Protein AF-X1LHN0-F1 (afdb_monomer_lite)

Radius of gyration: 33.74 Å; chains: 1; bounding box: 75×43×92 Å

InterPro domains:
  IPR002205 DNA topoisomerase, type IIA, domain A [PF00521] (2-270)
  IPR002205 DNA topoisomerase, type IIA, domain A [PS52040] (1-271)
  IPR002205 DNA topoisomerase, type IIA, domain A [SM00434] (1-271)
  IPR013757 DNA topoisomerase, type IIA, alpha-helical domain superfamily [G3DSA:1.10.268.10] (184-271)
  IPR013758 DNA topoisomerase, type IIA, domain A, alpha-beta [G3DSA:3.90.199.10] (1-54)
  IPR013760 DNA topoisomerase, type IIA-like domain superfamily [SSF56719] (2-270)
  IPR050220 Type II DNA Topoisomerases [PTHR43493] (2-270)

Secondary structure (DSSP, 8-state):
---HHHHS-EEEEETTEEEEE----HHHHHHHHHHHHH-TT--HHHHTTT--S---TT--EE--HHHHHHHHHHTEEEEEEE--EEEEEETTEEEEEE----TT--HHHHHHHHHHHHHTTSSTTEEEEEE---SS---EEEEE-TTS-HHHHHHHHHHHSTTEEEEEEE-EEEETTTEEEE--HHHHHHHHHHHHHHHHHHHHHHHHHHHHHHHHHHHHHHHHHTTHHHHHHHHHT-SSHHHHHHHHHHHHT--HHHHHHHHT--GGGG-

Foldseek 3Di:
DALVCQQCPDWDDDDVDTAGHAHFDRFLLVVLLVVCVVPVPDALVNSCVSGVDGQHPQDFDWDDSVVRSVCLNQQWDKIKTAFDWDWDDDDLWIKIKTFGADPPDDPVVLLVQVVVCVVVVVQPFFDDWDFPADPVTGIIITIGHNVDDVVVNVVSSCVRGRNMDIRIGHHWDDDVNHDTDRHHSSRSSVSVVVVVVVVVVVVVVVVVVVVVLVVLLVVLVVLCLVVVVVLVVLQVPAPDLVRSLVSSCVPSVHDSSNSVSNVPDDPVVND

pLDDT: mean 90.49, std 5.66, range [53.41, 97.69]

Organism: NCBI:txid412755

Structure (mmCIF, N/CA/C/O backbone):
data_AF-X1LHN0-F1
#
_entry.id   AF-X1LHN0-F1
#
loop_
_atom_site.group_PDB
_atom_site.id
_atom_site.type_symbol
_atom_site.label_atom_id
_atom_site.label_alt_id
_atom_site.label_comp_id
_atom_site.label_asym_id
_atom_site.label_entity_id
_atom_site.label_seq_id
_atom_site.pdbx_PDB_ins_code
_atom_site.Cartn_x
_atom_site.Cartn_y
_atom_site.Cartn_z
_atom_site.occupancy
_atom_site.B_iso_or_equiv
_atom_site.auth_seq_id
_atom_site.auth_comp_id
_atom_site.auth_asym_id
_atom_site.auth_atom_id
_atom_site.pdbx_PDB_model_num
ATOM 1 N N . PRO A 1 1 ? 5.206 -3.914 -11.535 1.00 79.88 1 PRO A N 1
ATOM 2 C CA . PRO A 1 1 ? 5.675 -2.954 -10.508 1.00 79.88 1 PRO A CA 1
ATOM 3 C C . PRO A 1 1 ? 4.469 -2.187 -9.998 1.00 79.88 1 PRO A C 1
ATOM 5 O O . PRO A 1 1 ? 3.671 -1.730 -10.812 1.00 79.88 1 PRO A O 1
ATOM 8 N N . LEU A 1 2 ? 4.331 -2.134 -8.681 1.00 90.88 2 LEU A N 1
ATOM 9 C CA . LEU A 1 2 ? 3.101 -1.773 -7.991 1.00 90.88 2 LEU A CA 1
ATOM 10 C C . LEU A 1 2 ? 3.337 -0.550 -7.085 1.00 90.88 2 LEU A C 1
ATOM 12 O O . LEU A 1 2 ? 4.496 -0.266 -6.761 1.00 90.88 2 LEU A O 1
ATOM 16 N N . PRO A 1 3 ? 2.286 0.197 -6.706 1.00 92.50 3 PRO A N 1
ATOM 17 C CA . PRO A 1 3 ? 2.389 1.385 -5.855 1.00 92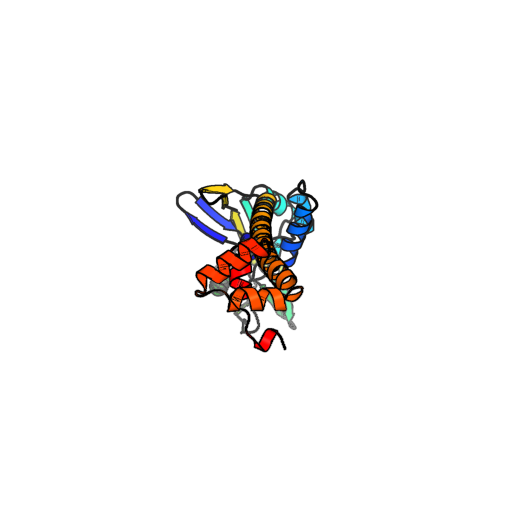.50 3 PRO A CA 1
ATOM 18 C C . PRO A 1 3 ? 2.662 1.018 -4.384 1.00 92.50 3 PRO A C 1
ATOM 20 O O . PRO A 1 3 ? 1.827 1.198 -3.502 1.00 92.50 3 PRO A O 1
ATOM 23 N N . GLN A 1 4 ? 3.875 0.522 -4.119 1.00 93.56 4 GLN A N 1
ATOM 24 C CA . GLN A 1 4 ? 4.273 -0.099 -2.850 1.00 93.56 4 GLN A CA 1
ATOM 25 C C . GLN A 1 4 ? 4.039 0.774 -1.610 1.00 93.56 4 GLN A C 1
ATOM 27 O O . GLN A 1 4 ? 3.721 0.242 -0.550 1.00 93.56 4 GLN A O 1
ATOM 32 N N . LEU A 1 5 ? 4.183 2.098 -1.746 1.00 93.38 5 LEU A N 1
ATOM 33 C CA . LEU A 1 5 ? 4.017 3.053 -0.647 1.00 93.38 5 LEU A CA 1
ATOM 34 C C . LEU A 1 5 ? 2.625 2.967 -0.002 1.00 93.38 5 LEU A C 1
ATOM 36 O O . LEU A 1 5 ? 2.516 3.083 1.213 1.00 93.38 5 LEU A O 1
ATOM 40 N N . LEU A 1 6 ? 1.578 2.766 -0.809 1.00 94.31 6 LEU A N 1
ATOM 41 C CA . LEU A 1 6 ? 0.206 2.628 -0.312 1.00 94.31 6 LEU A CA 1
ATOM 42 C C . LEU A 1 6 ? -0.107 1.188 0.088 1.00 94.31 6 LEU A C 1
ATOM 44 O O . LEU A 1 6 ? -0.788 0.981 1.084 1.00 94.31 6 LEU A O 1
ATOM 48 N N . LEU A 1 7 ? 0.414 0.208 -0.656 1.00 94.06 7 LEU A N 1
ATOM 49 C CA . LEU A 1 7 ? 0.136 -1.210 -0.414 1.00 94.06 7 LEU A CA 1
ATOM 50 C C . LEU A 1 7 ? 0.639 -1.672 0.952 1.00 94.06 7 LEU A C 1
ATOM 52 O O . LEU A 1 7 ? -0.116 -2.240 1.730 1.00 94.06 7 LEU A O 1
ATOM 56 N N . ASN A 1 8 ? 1.901 -1.384 1.264 1.00 93.06 8 ASN A N 1
ATOM 57 C CA . ASN A 1 8 ? 2.489 -1.794 2.538 1.00 93.06 8 ASN A CA 1
ATOM 58 C C . ASN A 1 8 ? 2.302 -0.753 3.643 1.00 93.06 8 ASN A C 1
ATOM 60 O O . ASN A 1 8 ? 2.505 -1.064 4.816 1.00 93.06 8 ASN A O 1
ATOM 64 N N . GLY A 1 9 ? 1.975 0.484 3.273 1.00 92.19 9 GLY A N 1
ATOM 65 C CA . GLY A 1 9 ? 2.088 1.614 4.176 1.00 92.19 9 GLY A CA 1
ATOM 66 C C . GLY A 1 9 ? 3.543 1.959 4.512 1.00 92.19 9 GLY A C 1
ATOM 67 O O . GLY A 1 9 ? 4.505 1.415 3.960 1.00 92.19 9 GLY A O 1
ATOM 68 N N . CYS A 1 10 ? 3.707 2.913 5.421 1.00 92.69 10 CYS A N 1
ATOM 69 C CA . CYS A 1 10 ? 5.002 3.375 5.901 1.00 92.69 10 CYS A CA 1
ATOM 70 C C . CYS A 1 10 ? 4.838 3.996 7.286 1.00 92.69 10 CYS A C 1
ATOM 72 O O . CYS A 1 10 ? 3.938 4.803 7.499 1.00 92.69 10 CYS A O 1
ATOM 74 N N . LEU A 1 11 ? 5.728 3.649 8.209 1.00 91.94 11 LEU A N 1
ATOM 75 C CA . LEU A 1 11 ? 5.839 4.287 9.513 1.00 91.94 11 LEU A CA 1
ATOM 76 C C . LEU A 1 11 ? 7.266 4.808 9.654 1.00 91.94 11 LEU A C 1
ATOM 78 O O . LEU A 1 11 ? 8.218 4.056 9.449 1.00 91.94 11 LEU A O 1
ATOM 82 N N . GLY A 1 12 ? 7.423 6.079 10.010 1.00 89.44 12 GLY A N 1
ATOM 83 C CA . GLY A 1 12 ? 8.743 6.668 10.187 1.00 89.44 12 GLY A CA 1
ATOM 84 C C . GLY A 1 12 ? 8.708 7.949 11.003 1.00 89.44 12 GLY A C 1
ATOM 85 O O . GLY A 1 12 ? 7.779 8.746 10.896 1.00 89.44 12 GLY A O 1
ATOM 86 N N . ILE A 1 13 ? 9.747 8.148 11.808 1.00 88.50 13 ILE A N 1
ATOM 87 C CA . ILE A 1 13 ? 9.968 9.361 12.594 1.00 88.50 13 ILE A CA 1
ATOM 88 C C . ILE A 1 13 ? 11.295 9.959 12.127 1.00 88.50 13 ILE A C 1
ATOM 90 O O . ILE A 1 13 ? 12.310 9.268 12.076 1.00 88.50 13 ILE A O 1
ATOM 94 N N . ALA A 1 14 ? 11.266 11.232 11.758 1.00 86.69 14 ALA A N 1
ATOM 95 C CA . ALA A 1 14 ? 12.406 12.029 11.327 1.00 86.69 14 ALA A CA 1
ATOM 96 C C . ALA A 1 14 ? 12.510 13.300 12.188 1.00 86.69 14 ALA A C 1
ATOM 98 O O . ALA A 1 14 ? 11.667 13.571 13.046 1.00 86.69 14 ALA A O 1
ATOM 99 N N . VAL A 1 15 ? 13.553 14.104 11.971 1.00 84.00 15 VAL A N 1
ATOM 100 C CA . VAL A 1 15 ? 13.744 15.358 12.713 1.00 84.00 15 VAL A CA 1
ATOM 101 C C . VAL A 1 15 ? 12.654 16.357 12.315 1.00 84.00 15 VAL A C 1
ATOM 103 O O . VAL A 1 15 ? 12.615 16.832 11.182 1.00 84.00 15 VAL A O 1
ATOM 106 N N . GLY A 1 16 ? 11.743 16.645 13.247 1.00 83.06 16 GLY A N 1
ATOM 107 C CA . GLY A 1 16 ? 10.628 17.578 13.048 1.00 83.06 16 GLY A CA 1
ATOM 108 C C . GLY A 1 16 ? 9.485 17.052 12.172 1.00 83.06 16 GLY A C 1
ATOM 109 O O . GLY A 1 16 ? 8.585 17.819 11.838 1.00 83.06 16 GLY A O 1
ATOM 110 N N . MET A 1 17 ? 9.500 15.772 11.779 1.00 89.81 17 MET A N 1
ATOM 111 C CA . MET A 1 17 ? 8.496 15.185 10.883 1.00 89.81 17 MET A CA 1
ATOM 112 C C . MET A 1 17 ? 8.205 13.732 11.252 1.00 89.81 17 MET A C 1
ATOM 114 O O . MET A 1 17 ? 9.075 13.005 11.718 1.00 89.81 17 MET A O 1
ATOM 118 N N . ALA A 1 18 ? 6.987 13.281 10.979 1.00 91.88 18 ALA A N 1
ATOM 119 C CA . ALA A 1 18 ? 6.618 11.875 11.066 1.00 91.88 18 ALA A CA 1
ATOM 120 C C . ALA A 1 18 ? 5.822 11.485 9.823 1.00 91.88 18 ALA A C 1
ATOM 122 O O . ALA A 1 18 ? 5.140 12.322 9.235 1.00 91.88 18 ALA A O 1
ATOM 123 N N . THR A 1 19 ? 5.898 10.221 9.432 1.00 94.44 19 THR A N 1
ATOM 124 C CA . THR A 1 19 ? 5.055 9.628 8.399 1.00 94.44 19 THR A CA 1
ATOM 125 C C . THR A 1 19 ? 4.354 8.412 8.978 1.00 94.44 19 THR A C 1
ATOM 127 O O . THR A 1 19 ? 4.955 7.618 9.705 1.00 94.44 19 THR A O 1
ATOM 130 N N . ASN A 1 20 ? 3.061 8.308 8.705 1.00 94.88 20 ASN A N 1
ATOM 131 C CA . ASN A 1 20 ? 2.227 7.202 9.131 1.00 94.88 20 ASN A CA 1
ATOM 132 C C . ASN A 1 20 ? 1.159 6.956 8.063 1.00 94.88 20 ASN A C 1
ATOM 134 O O . ASN A 1 20 ? 0.127 7.628 8.007 1.00 94.88 20 ASN A O 1
ATOM 138 N N . ILE A 1 21 ? 1.459 6.024 7.169 1.00 95.19 21 ILE A N 1
ATOM 139 C CA . ILE A 1 21 ? 0.649 5.646 6.015 1.00 95.19 21 ILE A CA 1
ATOM 140 C C . ILE A 1 21 ? 0.160 4.220 6.263 1.00 95.19 21 ILE A C 1
ATOM 142 O O . ILE A 1 21 ? 1.000 3.341 6.473 1.00 95.19 21 ILE A O 1
ATOM 146 N N . PRO A 1 22 ? -1.157 3.966 6.256 1.00 94.25 22 PRO A N 1
ATOM 147 C CA . PRO A 1 22 ? -1.679 2.634 6.475 1.00 94.25 22 PRO A CA 1
ATOM 148 C C . PRO A 1 22 ? -1.571 1.794 5.189 1.00 94.25 22 PRO A C 1
ATOM 150 O O . PRO A 1 22 ? -1.478 2.359 4.092 1.00 94.25 22 PRO A O 1
ATOM 153 N N . PRO A 1 23 ? -1.574 0.459 5.309 1.00 94.75 23 PRO A N 1
ATOM 154 C CA . PRO A 1 23 ? -1.654 -0.448 4.168 1.00 94.75 23 PRO A CA 1
ATOM 155 C C . PRO A 1 23 ? -3.025 -0.379 3.477 1.00 94.75 23 PRO A C 1
ATOM 157 O O . PRO A 1 23 ? -4.017 0.054 4.067 1.00 94.75 23 PRO A O 1
ATOM 160 N N . HIS A 1 24 ? -3.063 -0.784 2.209 1.00 94.75 24 HIS A N 1
ATOM 161 C CA . HIS A 1 24 ? -4.255 -0.749 1.360 1.00 94.75 24 HIS A CA 1
ATOM 162 C C . HIS A 1 24 ? -4.355 -1.996 0.497 1.00 94.75 24 HIS A C 1
ATOM 164 O O . HIS A 1 24 ? -3.344 -2.620 0.158 1.00 94.75 24 HIS A O 1
ATOM 170 N N . ASN A 1 25 ? -5.578 -2.288 0.065 1.00 94.81 25 ASN A N 1
ATOM 171 C CA . ASN A 1 25 ? -5.841 -3.409 -0.809 1.00 94.81 25 ASN A CA 1
ATOM 172 C C . ASN A 1 25 ? -5.196 -3.211 -2.190 1.00 94.81 25 ASN A C 1
ATOM 174 O O . ASN A 1 25 ? -5.225 -2.126 -2.778 1.00 94.81 25 ASN A O 1
ATOM 178 N N . LEU A 1 26 ? -4.621 -4.286 -2.727 1.00 94.69 26 LEU A N 1
ATOM 179 C CA . LEU A 1 26 ? -3.936 -4.259 -4.015 1.00 94.69 26 LEU A CA 1
ATOM 180 C C . LEU A 1 26 ? -4.861 -3.893 -5.176 1.00 94.69 26 LEU A C 1
ATOM 182 O O . LEU A 1 26 ? -4.478 -3.077 -6.014 1.00 94.69 26 LEU A O 1
ATOM 186 N N . LEU A 1 27 ? -6.039 -4.512 -5.234 1.00 95.19 27 LEU A N 1
ATOM 187 C CA . LEU A 1 27 ? -6.968 -4.343 -6.348 1.00 95.19 27 LEU A CA 1
ATOM 188 C C . LEU A 1 27 ? -7.523 -2.920 -6.356 1.00 95.19 27 LEU A C 1
ATOM 190 O O . LEU A 1 27 ? -7.390 -2.227 -7.359 1.00 95.19 27 LEU A O 1
ATOM 194 N N . GLU A 1 28 ? -7.984 -2.438 -5.201 1.00 95.19 28 GLU A N 1
ATOM 195 C CA . GLU A 1 28 ? -8.524 -1.082 -5.041 1.00 95.19 28 GLU A CA 1
ATOM 196 C C . GLU A 1 28 ? -7.536 0.003 -5.488 1.00 95.19 28 GLU A C 1
ATOM 198 O O . GLU A 1 28 ? -7.880 0.933 -6.222 1.00 95.19 28 GLU A O 1
ATOM 203 N N . ILE A 1 29 ? -6.272 -0.118 -5.070 1.00 96.44 29 ILE A N 1
ATOM 204 C CA . ILE A 1 29 ? -5.244 0.858 -5.430 1.00 96.44 29 ILE A CA 1
ATOM 205 C C . ILE A 1 29 ? -4.887 0.768 -6.916 1.00 96.44 29 ILE A C 1
ATOM 207 O O . ILE A 1 29 ? -4.624 1.802 -7.539 1.00 96.44 29 ILE A O 1
ATOM 211 N N . ILE A 1 30 ? -4.856 -0.431 -7.504 1.00 95.81 30 ILE A N 1
ATOM 212 C CA . ILE A 1 30 ? -4.629 -0.590 -8.945 1.00 95.81 30 ILE A CA 1
ATOM 213 C C . ILE A 1 30 ? -5.777 0.044 -9.731 1.00 95.81 30 ILE A C 1
ATOM 215 O O . ILE A 1 30 ? -5.499 0.848 -10.620 1.00 95.81 30 ILE A O 1
ATOM 219 N N . ASP A 1 31 ? -7.027 -0.243 -9.378 1.00 96.12 31 ASP A N 1
ATOM 220 C CA . ASP A 1 31 ? -8.207 0.280 -10.069 1.00 96.12 31 ASP A CA 1
ATOM 221 C C . ASP A 1 31 ? -8.264 1.808 -9.983 1.00 96.12 31 ASP A C 1
ATOM 223 O O . ASP A 1 31 ? -8.416 2.490 -10.999 1.00 96.12 31 ASP A O 1
ATOM 227 N N . ALA A 1 32 ? -7.991 2.373 -8.802 1.00 96.19 32 ALA A N 1
ATOM 228 C CA . ALA A 1 32 ? -7.857 3.818 -8.629 1.00 96.19 32 ALA A CA 1
ATOM 229 C C . ALA A 1 32 ? -6.706 4.409 -9.463 1.00 96.19 32 ALA A C 1
ATOM 231 O O . ALA A 1 32 ? -6.818 5.514 -9.999 1.00 96.19 32 ALA A O 1
ATOM 232 N N . THR A 1 33 ? -5.588 3.685 -9.592 1.00 96.06 33 THR A N 1
ATOM 233 C CA . THR A 1 33 ? -4.449 4.114 -10.417 1.00 96.06 33 THR A CA 1
ATOM 234 C C . THR A 1 33 ? -4.815 4.125 -11.899 1.00 96.06 33 THR A C 1
ATOM 236 O O . THR A 1 33 ? -4.504 5.101 -12.580 1.00 96.06 33 THR A O 1
ATOM 239 N N . ILE A 1 34 ? -5.475 3.073 -12.393 1.00 95.44 34 ILE A N 1
ATOM 240 C CA . ILE A 1 34 ? -5.940 2.966 -13.783 1.00 95.44 34 ILE A CA 1
ATOM 241 C C . ILE A 1 34 ? -6.936 4.090 -14.074 1.00 95.44 34 ILE A C 1
ATOM 243 O O . ILE A 1 34 ? -6.745 4.848 -15.022 1.00 95.44 34 ILE A O 1
ATOM 247 N N . HIS A 1 35 ? -7.920 4.291 -13.196 1.00 96.38 35 HIS A N 1
ATOM 248 C CA . HIS A 1 35 ? -8.890 5.368 -13.352 1.00 96.38 35 HIS A CA 1
ATOM 249 C C . HIS A 1 35 ? -8.223 6.751 -13.435 1.00 96.38 35 HIS A C 1
ATOM 251 O O . HIS A 1 35 ? -8.587 7.563 -14.286 1.00 96.38 35 HIS A O 1
ATOM 257 N N . LEU A 1 36 ? -7.211 7.018 -12.599 1.00 96.38 36 LEU A N 1
ATOM 258 C CA . LEU A 1 36 ? -6.461 8.279 -12.623 1.00 96.38 36 LEU A CA 1
ATOM 259 C C . LEU A 1 36 ? -5.611 8.451 -13.892 1.00 96.38 36 LEU A C 1
ATOM 261 O O . LEU A 1 36 ? -5.352 9.587 -14.297 1.00 96.38 36 LEU A O 1
ATOM 265 N N . MET A 1 37 ? -5.157 7.354 -14.509 1.00 95.19 37 MET A N 1
ATOM 266 C CA . MET A 1 37 ? -4.453 7.403 -15.793 1.00 95.19 37 MET A CA 1
ATOM 267 C C . MET A 1 37 ? -5.381 7.878 -16.914 1.00 95.19 37 MET A C 1
ATOM 269 O O . MET A 1 37 ? -4.973 8.739 -17.694 1.00 95.19 37 MET A O 1
ATOM 273 N N . ASP A 1 38 ? -6.616 7.375 -16.949 1.00 96.50 38 ASP A N 1
ATOM 274 C CA . ASP A 1 38 ? -7.616 7.750 -17.956 1.00 96.50 38 ASP A CA 1
ATOM 275 C C . ASP A 1 38 ? -8.249 9.121 -17.665 1.00 96.50 38 ASP A C 1
ATOM 277 O O . ASP A 1 38 ? -8.589 9.873 -18.579 1.00 96.50 38 ASP A O 1
ATOM 281 N N . HIS A 1 39 ? -8.337 9.497 -16.384 1.00 96.31 39 HIS A N 1
ATOM 282 C CA . HIS A 1 39 ? -8.944 10.746 -15.922 1.00 96.31 39 HIS A CA 1
ATOM 283 C C . HIS A 1 39 ? -7.970 11.563 -15.052 1.00 96.31 39 HIS A C 1
ATOM 285 O O . HIS A 1 39 ? -8.148 11.667 -13.836 1.00 96.31 39 HIS A O 1
ATOM 291 N N . PRO A 1 40 ? -6.973 12.260 -15.635 1.00 94.12 40 PRO A N 1
ATOM 292 C CA . PRO A 1 40 ? -5.942 12.976 -14.865 1.00 94.12 40 PRO A CA 1
ATOM 293 C C . PRO A 1 40 ? -6.474 14.077 -13.929 1.00 94.12 40 PRO A C 1
ATOM 295 O O . PRO A 1 40 ? -5.797 14.512 -12.988 1.00 94.12 40 PRO A O 1
ATOM 298 N N . LYS A 1 41 ? -7.690 14.569 -14.197 1.00 94.31 41 LYS A N 1
ATOM 299 C CA . LYS A 1 41 ? -8.366 15.594 -13.393 1.00 94.31 41 LYS A CA 1
ATOM 300 C C . LYS A 1 41 ? -9.167 15.018 -12.221 1.00 94.31 41 LYS A C 1
ATOM 302 O O . LYS A 1 41 ? -9.521 15.813 -11.353 1.00 94.31 41 LYS A O 1
ATOM 307 N N . ALA A 1 42 ? -9.357 13.696 -12.142 1.00 94.75 42 ALA A N 1
ATOM 308 C CA . ALA A 1 42 ? -10.084 13.022 -11.066 1.00 94.75 42 ALA A CA 1
ATOM 309 C C . ALA A 1 42 ? -9.634 13.520 -9.687 1.00 94.75 42 ALA A C 1
ATOM 311 O O . ALA A 1 42 ? -8.446 13.759 -9.437 1.00 94.75 42 ALA A O 1
ATOM 312 N N . THR A 1 43 ? -10.593 13.761 -8.808 1.00 93.31 43 THR A N 1
ATOM 313 C CA . THR A 1 43 ? -10.369 14.217 -7.437 1.00 93.31 43 THR A CA 1
ATOM 314 C C . THR A 1 43 ? -10.180 13.025 -6.506 1.00 93.31 43 THR A C 1
ATOM 316 O O . THR A 1 43 ? -10.503 11.894 -6.853 1.00 93.31 43 THR A O 1
ATOM 319 N N . THR A 1 44 ? -9.701 13.259 -5.282 1.00 91.00 44 THR A N 1
ATOM 320 C CA . THR A 1 44 ? -9.641 12.196 -4.265 1.00 91.00 44 THR A CA 1
ATOM 321 C C . THR A 1 44 ? -11.009 11.553 -4.037 1.00 91.00 44 THR A C 1
ATOM 323 O O . THR A 1 44 ? -11.087 10.347 -3.857 1.00 91.00 44 THR A O 1
ATOM 326 N N . LYS A 1 45 ? -12.098 12.328 -4.110 1.00 91.69 45 LYS A N 1
ATOM 327 C CA . LYS A 1 45 ? -13.462 11.805 -3.974 1.00 91.69 45 LYS A CA 1
ATOM 328 C C . LYS A 1 45 ? -13.811 10.799 -5.076 1.00 91.69 45 LYS A C 1
ATOM 330 O O . LYS A 1 45 ? -14.464 9.805 -4.783 1.00 91.69 45 LYS A O 1
ATOM 335 N N . ASP A 1 46 ? -13.359 11.041 -6.302 1.00 92.88 46 ASP A N 1
ATOM 336 C CA . ASP A 1 46 ? -13.592 10.137 -7.435 1.00 92.88 46 ASP A CA 1
ATOM 337 C C . ASP A 1 46 ? -12.778 8.845 -7.275 1.00 92.88 46 ASP A C 1
ATOM 339 O O . ASP A 1 46 ? -13.278 7.755 -7.524 1.00 92.88 46 ASP A O 1
ATOM 343 N N . LEU A 1 47 ? -11.552 8.948 -6.748 1.00 92.88 47 LEU A N 1
ATOM 344 C CA . LEU A 1 47 ? -10.708 7.785 -6.445 1.00 92.88 47 LEU A CA 1
ATOM 345 C C . LEU A 1 47 ? -11.287 6.909 -5.322 1.00 92.88 47 LEU A C 1
ATOM 347 O O . LEU A 1 47 ? -11.133 5.692 -5.351 1.00 92.88 47 LEU A O 1
ATOM 351 N N . PHE A 1 48 ? -12.001 7.506 -4.365 1.00 91.25 48 PHE A N 1
ATOM 352 C CA . PHE A 1 48 ? -12.706 6.794 -3.289 1.00 91.25 48 PHE A CA 1
ATOM 353 C C . PHE A 1 48 ? -13.950 6.015 -3.754 1.00 91.25 48 PHE A C 1
ATOM 355 O O . PHE A 1 48 ? -14.609 5.376 -2.937 1.00 91.25 48 PHE A O 1
ATOM 362 N N . GLN A 1 49 ? -14.287 6.049 -5.048 1.00 90.81 49 GLN A N 1
ATOM 363 C CA . GLN A 1 49 ? -15.230 5.088 -5.633 1.00 90.81 49 GLN A CA 1
ATOM 364 C C . GLN A 1 49 ? -14.599 3.697 -5.792 1.00 90.81 49 GLN A C 1
ATOM 366 O O . GLN A 1 49 ? -15.323 2.709 -5.824 1.00 90.81 49 GLN A O 1
ATOM 371 N N . TYR A 1 50 ? -13.265 3.636 -5.865 1.00 92.94 50 TYR A N 1
ATOM 372 C CA . TYR A 1 50 ? -12.481 2.406 -6.003 1.00 92.94 50 TYR A CA 1
ATOM 373 C C . TYR A 1 50 ? -11.763 2.035 -4.704 1.00 92.94 50 TYR A C 1
ATOM 375 O O . TYR A 1 50 ? -11.609 0.859 -4.408 1.00 92.94 50 TYR A O 1
ATOM 383 N N . VAL A 1 51 ? -11.324 3.037 -3.932 1.00 91.44 51 VAL A N 1
ATOM 384 C CA . VAL A 1 51 ? -10.656 2.837 -2.639 1.00 91.44 51 VAL A CA 1
ATOM 385 C C . VAL A 1 51 ? -11.676 2.922 -1.514 1.00 91.44 51 VAL A C 1
ATOM 387 O O . VAL A 1 51 ? -12.189 4.002 -1.211 1.00 91.44 51 VAL A O 1
ATOM 390 N N . GLU A 1 52 ? -11.954 1.793 -0.870 1.00 85.94 52 GLU A N 1
ATOM 391 C CA . GLU A 1 52 ? -12.901 1.723 0.243 1.00 85.94 52 GLU A CA 1
ATOM 392 C C . GLU A 1 52 ? -12.314 2.282 1.543 1.00 85.94 52 GLU A C 1
ATOM 394 O O . GLU A 1 52 ? -13.050 2.809 2.390 1.00 85.94 52 GLU A O 1
ATOM 399 N N . GLY A 1 53 ? -10.990 2.205 1.675 1.00 87.50 53 GLY A N 1
ATOM 400 C CA . GLY A 1 53 ? -10.221 2.700 2.806 1.00 87.50 53 GLY A CA 1
ATOM 401 C C . GLY A 1 53 ? -8.903 1.939 2.968 1.00 87.50 53 GLY A C 1
ATOM 402 O O . GLY A 1 53 ? -8.462 1.247 2.052 1.00 87.50 53 GLY A O 1
ATOM 403 N N . PRO A 1 54 ? -8.245 2.075 4.127 1.00 90.81 54 PRO A N 1
ATOM 404 C CA . PRO A 1 54 ? -7.125 1.217 4.473 1.00 90.81 54 PRO A CA 1
ATOM 405 C C . PRO A 1 54 ? -7.561 -0.238 4.670 1.00 90.81 54 PRO A C 1
ATOM 407 O O . PRO A 1 54 ? -8.598 -0.502 5.280 1.00 90.81 54 PRO A O 1
ATOM 410 N N . ASP A 1 55 ? -6.710 -1.160 4.227 1.00 91.25 55 ASP A N 1
ATOM 411 C CA . ASP A 1 55 ? -6.872 -2.604 4.396 1.00 91.25 55 ASP A CA 1
ATOM 412 C C . ASP A 1 55 ? -5.777 -3.097 5.342 1.00 91.25 55 ASP A C 1
ATOM 414 O O . ASP A 1 55 ? -4.613 -3.268 4.964 1.00 91.25 55 ASP A O 1
ATOM 418 N N . PHE A 1 56 ? -6.124 -3.207 6.624 1.00 90.62 56 PHE A N 1
ATOM 419 C CA . PHE A 1 56 ? -5.167 -3.578 7.656 1.00 90.62 56 PHE A CA 1
ATOM 420 C C . PHE A 1 56 ? -4.972 -5.097 7.691 1.00 90.62 56 PHE A C 1
ATOM 422 O O . PHE A 1 56 ? -5.950 -5.836 7.759 1.00 90.62 56 PHE A O 1
ATOM 429 N N . PRO A 1 57 ? -3.727 -5.600 7.784 1.00 83.81 57 PRO A N 1
ATOM 430 C CA . PRO A 1 57 ? -3.461 -7.042 7.793 1.00 83.81 57 PRO A CA 1
ATOM 431 C C . PRO A 1 57 ? -4.042 -7.765 9.020 1.00 83.81 57 PRO A C 1
ATOM 433 O O . PRO A 1 57 ? -4.214 -8.978 8.991 1.00 83.81 57 PRO A O 1
ATOM 436 N N . GLY A 1 58 ? -4.339 -7.035 10.103 1.00 75.81 58 GLY A N 1
ATOM 437 C CA . GLY A 1 58 ? -5.027 -7.559 11.292 1.00 75.81 58 GLY A CA 1
ATOM 438 C C . GLY A 1 58 ? -6.557 -7.577 11.179 1.00 75.81 58 GLY A C 1
ATOM 439 O O . GLY A 1 58 ? -7.229 -7.939 12.145 1.00 75.81 58 GLY A O 1
ATOM 440 N N . GLY A 1 59 ? -7.096 -7.167 10.027 1.00 80.31 59 GLY A N 1
ATOM 441 C CA . GLY A 1 59 ? -8.516 -6.942 9.808 1.00 80.31 59 GLY A CA 1
ATOM 442 C C . GLY A 1 59 ? -9.029 -5.720 10.567 1.00 80.31 59 GLY A C 1
ATOM 443 O O . GLY A 1 59 ? -8.339 -4.710 10.739 1.00 80.31 59 GLY A O 1
ATOM 444 N N . GLY A 1 60 ? -10.262 -5.829 11.043 1.00 79.00 60 GLY A N 1
ATOM 445 C CA . GLY A 1 60 ? -10.988 -4.750 11.682 1.00 79.00 60 GLY A CA 1
ATOM 446 C C . GLY A 1 60 ? -11.835 -3.959 10.693 1.00 79.00 60 GLY A C 1
ATOM 447 O O . GLY A 1 60 ? -11.781 -4.114 9.477 1.00 79.00 60 GLY A O 1
ATOM 448 N N . VAL A 1 61 ? -12.670 -3.096 11.254 1.00 83.31 61 VAL A N 1
ATOM 449 C CA . VAL A 1 61 ? -13.616 -2.274 10.511 1.00 83.31 61 VAL A CA 1
ATOM 450 C C . VAL A 1 61 ? -13.210 -0.821 10.652 1.00 83.31 61 VAL A C 1
ATOM 452 O O . VAL A 1 61 ? -13.078 -0.301 11.765 1.00 83.31 61 VAL A O 1
ATOM 455 N N . VAL A 1 62 ? -13.047 -0.153 9.516 1.00 85.75 62 VAL A N 1
ATOM 456 C CA . VAL A 1 62 ? -12.823 1.288 9.466 1.00 85.75 62 VAL A CA 1
ATOM 457 C C . VAL A 1 62 ? -14.164 2.006 9.351 1.00 85.75 62 VAL A C 1
ATOM 459 O O . VAL A 1 62 ? -15.019 1.648 8.541 1.00 85.75 62 VAL A O 1
ATOM 462 N N . PHE A 1 63 ? -14.366 3.028 10.180 1.00 76.62 63 PHE A N 1
ATOM 463 C CA . PHE A 1 63 ? -15.595 3.822 10.197 1.00 76.62 63 PHE A CA 1
ATOM 464 C C . PHE A 1 63 ? -15.405 5.184 9.526 1.00 76.62 63 PHE A C 1
ATOM 466 O O . PHE A 1 63 ? -14.297 5.694 9.390 1.00 76.62 63 PHE A O 1
ATOM 473 N N . ASN A 1 64 ? -16.531 5.813 9.176 1.00 78.69 64 ASN A N 1
ATOM 474 C CA . ASN A 1 64 ? -16.602 7.189 8.683 1.00 78.69 64 ASN A CA 1
ATOM 475 C C . ASN A 1 64 ? -15.951 7.420 7.301 1.00 78.69 64 ASN A C 1
ATOM 477 O O . ASN A 1 64 ? -15.066 8.264 7.151 1.00 78.69 64 ASN A O 1
ATOM 481 N N . LYS A 1 65 ? -16.473 6.747 6.259 1.00 77.44 65 LYS A N 1
ATOM 482 C CA . LYS A 1 65 ? -16.069 6.965 4.851 1.00 77.44 65 LYS A CA 1
ATOM 483 C C . LYS A 1 65 ? -16.040 8.452 4.455 1.00 77.44 65 LYS A C 1
ATOM 485 O O . LYS A 1 65 ? -15.109 8.885 3.787 1.00 77.44 65 LYS A O 1
ATOM 490 N N . LYS A 1 66 ? -16.998 9.266 4.924 1.00 79.25 66 LYS A N 1
ATOM 491 C CA . LYS A 1 66 ? -17.033 10.718 4.645 1.00 79.25 66 LYS A CA 1
ATOM 492 C C . LYS A 1 66 ? -15.818 11.458 5.218 1.00 79.25 66 LYS A C 1
ATOM 494 O O . LYS A 1 66 ? -15.233 12.283 4.522 1.00 79.25 66 LYS A O 1
ATOM 499 N N . GLY A 1 67 ? -15.432 11.148 6.457 1.00 84.94 67 GLY A N 1
ATOM 500 C CA . GLY A 1 67 ? -14.224 11.689 7.085 1.00 84.94 67 GLY A CA 1
ATOM 501 C C . GLY A 1 67 ? -12.949 11.248 6.367 1.00 84.94 67 GLY A C 1
ATOM 502 O O . GLY A 1 67 ? -12.073 12.074 6.128 1.00 84.94 67 GLY A O 1
ATOM 503 N N . MET A 1 68 ? -12.893 9.987 5.925 1.00 89.25 68 MET A N 1
ATOM 504 C CA . MET A 1 68 ? -11.729 9.451 5.213 1.00 89.25 68 MET A CA 1
ATOM 505 C C . MET A 1 68 ? -11.421 10.215 3.925 1.00 89.25 68 MET A C 1
ATOM 507 O O . MET A 1 68 ? -10.264 10.554 3.693 1.00 89.25 68 MET A O 1
ATOM 511 N N . VAL A 1 69 ? -12.427 10.574 3.121 1.00 90.94 69 VAL A N 1
ATOM 512 C CA . VAL A 1 69 ? -12.184 11.350 1.889 1.00 90.94 69 VAL A CA 1
ATOM 513 C C . VAL A 1 69 ? -11.465 12.666 2.200 1.00 90.94 69 VAL A C 1
ATOM 515 O O . VAL A 1 69 ? -10.518 13.028 1.500 1.00 90.94 69 VAL A O 1
ATOM 518 N N . ALA A 1 70 ? -11.867 13.375 3.260 1.00 91.81 70 ALA A N 1
ATOM 519 C CA . ALA A 1 70 ? -11.214 14.615 3.675 1.00 91.81 70 ALA A CA 1
ATOM 520 C C . ALA A 1 70 ? -9.780 14.358 4.167 1.00 91.81 70 ALA A C 1
ATOM 522 O O . ALA A 1 70 ? -8.848 15.025 3.717 1.00 91.81 70 ALA A O 1
ATOM 523 N N . THR A 1 71 ? -9.595 13.343 5.011 1.00 93.12 71 THR A N 1
ATOM 524 C CA . THR A 1 71 ? -8.293 12.920 5.542 1.00 93.12 71 THR A CA 1
ATOM 525 C C . THR A 1 71 ? -7.297 12.580 4.429 1.00 93.12 71 THR A C 1
ATOM 527 O O . THR A 1 71 ? -6.182 13.097 4.420 1.00 93.12 71 THR A O 1
ATOM 530 N N . TYR A 1 72 ? -7.707 11.804 3.425 1.00 93.75 72 TYR A N 1
ATOM 531 C CA . TYR A 1 72 ? -6.866 11.453 2.275 1.00 93.75 72 TYR A CA 1
ATOM 532 C C . TYR A 1 72 ? -6.711 12.584 1.254 1.00 93.75 72 TYR A C 1
ATOM 534 O O . TYR A 1 72 ? -5.760 12.579 0.472 1.00 93.75 72 TYR A O 1
ATOM 542 N N . SER A 1 73 ? -7.619 13.562 1.242 1.00 93.44 73 SER A N 1
ATOM 543 C CA . SER A 1 73 ? -7.465 14.775 0.429 1.00 93.44 73 SER A CA 1
ATOM 544 C C . SER A 1 73 ? -6.440 15.729 1.031 1.00 93.44 73 SER A C 1
ATOM 546 O O . SER A 1 73 ? -5.704 16.368 0.291 1.00 93.44 73 SER A O 1
ATOM 548 N N . GLN A 1 74 ? -6.374 15.809 2.360 1.00 93.50 74 GLN A N 1
ATOM 549 C CA . GLN A 1 74 ? -5.410 16.646 3.077 1.00 93.50 74 GLN A CA 1
ATOM 550 C C . GLN A 1 74 ? -4.078 15.932 3.345 1.00 93.50 74 GLN A C 1
ATOM 552 O O . GLN A 1 74 ? -3.095 16.592 3.667 1.00 93.50 74 GLN A O 1
ATOM 557 N N . GLY A 1 75 ? -4.052 14.598 3.254 1.00 92.62 75 GLY A N 1
ATOM 558 C CA . GLY A 1 75 ? -2.900 13.767 3.610 1.00 92.62 75 GLY A CA 1
ATOM 559 C C . GLY A 1 75 ? -2.659 13.642 5.120 1.00 92.62 75 GLY A C 1
ATOM 560 O O . GLY A 1 75 ? -1.637 13.127 5.564 1.00 92.62 75 GLY A O 1
ATOM 561 N N . ARG A 1 76 ? -3.590 14.123 5.946 1.00 94.06 76 ARG A N 1
ATOM 562 C CA . ARG A 1 76 ? -3.501 14.024 7.402 1.00 94.06 76 ARG A CA 1
ATOM 563 C C . ARG A 1 76 ? -4.875 13.952 8.037 1.00 94.06 76 ARG A C 1
ATOM 565 O O . ARG A 1 76 ? -5.813 14.588 7.561 1.00 94.06 76 ARG A O 1
ATOM 572 N N . GLY A 1 77 ? -4.987 13.205 9.128 1.00 92.62 77 GLY A N 1
ATOM 573 C CA . GLY A 1 77 ? -6.203 13.172 9.935 1.00 92.62 77 GLY A CA 1
ATOM 574 C C . GLY A 1 77 ? -6.491 11.820 10.583 1.00 92.62 77 GLY A C 1
ATOM 575 O O . GLY A 1 77 ? -5.786 10.843 10.336 1.00 92.62 77 GLY A O 1
ATOM 576 N N . PRO A 1 78 ? -7.526 11.762 11.432 1.00 92.94 78 PRO A N 1
ATOM 577 C CA . PRO A 1 78 ? -7.874 10.559 12.171 1.00 92.94 78 PRO A CA 1
ATOM 578 C C . PRO A 1 78 ? -8.698 9.581 11.324 1.00 92.94 78 PRO A C 1
ATOM 580 O O . PRO A 1 78 ? -9.612 9.974 10.601 1.00 92.94 78 PRO A O 1
ATOM 583 N N . ILE A 1 79 ? -8.415 8.293 11.485 1.00 91.69 79 ILE A N 1
ATOM 584 C CA . ILE A 1 79 ? -9.156 7.168 10.921 1.00 91.69 79 ILE A CA 1
ATOM 585 C C . ILE A 1 79 ? -9.529 6.249 12.085 1.00 91.69 79 ILE A C 1
ATOM 587 O O . ILE A 1 79 ? -8.660 5.704 12.763 1.00 91.69 79 ILE A O 1
ATOM 591 N N . VAL A 1 80 ? -10.827 6.089 12.348 1.00 91.00 80 VAL A N 1
ATOM 592 C CA . VAL A 1 80 ? -11.298 5.253 13.462 1.00 91.00 80 VAL A CA 1
ATOM 593 C C . VAL A 1 80 ? -11.309 3.793 13.027 1.00 91.00 80 VAL A C 1
ATOM 595 O O . VAL A 1 80 ? -12.020 3.427 12.090 1.00 91.00 80 VAL A O 1
ATOM 598 N N . MET A 1 81 ? -10.552 2.968 13.744 1.00 91.31 81 MET A N 1
ATOM 599 C CA . MET A 1 81 ? -10.468 1.524 13.564 1.00 91.31 81 MET A CA 1
ATOM 600 C C . MET A 1 81 ? -11.201 0.824 14.701 1.00 91.31 81 MET A C 1
ATOM 602 O O . MET A 1 81 ? -11.080 1.201 15.868 1.00 91.31 81 MET A O 1
ATOM 606 N N . ARG A 1 82 ? -11.937 -0.235 14.386 1.00 91.62 82 ARG A N 1
ATOM 607 C CA . ARG A 1 82 ? -12.678 -1.014 15.376 1.00 91.62 82 ARG A CA 1
ATOM 608 C C . ARG A 1 82 ? -12.461 -2.503 15.152 1.00 91.62 82 ARG A C 1
ATOM 610 O O . ARG A 1 82 ? -12.606 -2.983 14.035 1.00 91.62 82 ARG A O 1
ATOM 617 N N . GLY A 1 83 ? -12.181 -3.240 16.220 1.00 91.81 83 GLY A N 1
ATOM 618 C CA . GLY A 1 83 ? -12.125 -4.697 16.187 1.00 91.81 83 GLY A CA 1
ATOM 619 C C . GLY A 1 83 ? -13.490 -5.315 15.879 1.00 91.81 83 GLY A C 1
ATOM 620 O O . GLY A 1 83 ? -14.537 -4.814 16.317 1.00 91.81 83 GLY A O 1
ATOM 621 N N . LYS A 1 84 ? -13.488 -6.414 15.128 1.00 92.44 84 LYS A N 1
ATOM 622 C CA . LYS A 1 84 ? -14.705 -7.144 14.776 1.00 92.44 84 LYS A CA 1
ATOM 623 C C . LYS A 1 84 ? -15.129 -8.009 15.952 1.00 92.44 84 LYS A C 1
ATOM 625 O O . LYS A 1 84 ? -14.373 -8.865 16.412 1.00 92.44 84 LYS A O 1
ATOM 630 N N . ALA A 1 85 ? -16.341 -7.762 16.434 1.00 92.50 85 ALA A N 1
ATOM 631 C CA . ALA A 1 85 ? -16.926 -8.498 17.538 1.00 92.50 85 ALA A CA 1
ATOM 632 C C . ALA A 1 85 ? -18.361 -8.913 17.211 1.00 92.50 85 ALA A C 1
ATOM 634 O O . ALA A 1 85 ? -19.141 -8.126 16.673 1.00 92.50 85 ALA A O 1
ATOM 635 N N . GLU A 1 86 ? -18.716 -10.137 17.579 1.00 93.38 86 GLU A N 1
ATOM 636 C CA . GLU A 1 86 ? -20.041 -10.716 17.397 1.00 93.38 86 GLU A CA 1
ATOM 637 C C . GLU A 1 86 ? -20.597 -11.174 18.749 1.00 93.38 86 GLU A C 1
ATOM 639 O O . GLU A 1 86 ? -19.887 -11.748 19.573 1.00 93.38 86 GLU A O 1
ATOM 644 N N . ILE A 1 87 ? -21.883 -10.934 18.997 1.00 93.06 87 ILE A N 1
ATOM 645 C CA . ILE A 1 87 ? -22.558 -11.424 20.202 1.00 93.06 87 ILE A CA 1
ATOM 646 C C . ILE A 1 87 ? -23.220 -12.759 19.859 1.00 93.06 87 ILE A C 1
ATOM 648 O O . ILE A 1 87 ? -24.183 -12.783 19.096 1.00 93.06 87 ILE A O 1
ATOM 652 N N . LYS A 1 88 ? -22.752 -13.858 20.457 1.00 91.25 88 LYS A N 1
ATOM 653 C CA . LYS A 1 88 ? -23.328 -15.198 20.275 1.00 91.25 88 LYS A CA 1
ATOM 654 C C . LYS A 1 88 ? -24.007 -15.693 21.545 1.00 91.25 88 LYS A C 1
ATOM 656 O O . LYS A 1 88 ? -23.513 -15.504 22.655 1.00 91.25 88 LYS A O 1
ATOM 661 N N . LYS A 1 89 ? -25.142 -16.376 21.384 1.00 86.25 89 LYS A N 1
ATOM 662 C CA . LYS A 1 89 ? -25.776 -17.142 22.465 1.00 86.25 89 LYS A CA 1
ATOM 663 C C . LYS A 1 89 ? -25.263 -18.579 22.427 1.00 86.25 89 LYS A C 1
ATOM 665 O O . LYS A 1 89 ? -25.345 -19.232 21.392 1.00 86.25 89 LYS A O 1
ATOM 670 N N . LYS A 1 90 ? -24.769 -19.080 23.559 1.00 77.81 90 LYS A N 1
ATOM 671 C CA . LYS A 1 90 ? -24.346 -20.472 23.749 1.00 77.81 90 LYS A CA 1
ATOM 672 C C . LYS A 1 90 ? -25.170 -21.079 24.886 1.00 77.81 90 LYS A C 1
ATOM 674 O O . LYS A 1 90 ? -24.876 -20.890 26.068 1.00 77.81 90 LYS A O 1
ATOM 679 N N . GLY A 1 91 ? -26.258 -21.763 24.526 1.00 80.44 91 GLY A N 1
ATOM 680 C CA . GLY A 1 91 ? -27.241 -22.270 25.487 1.00 80.44 91 GLY A CA 1
ATOM 681 C C . GLY A 1 91 ? -27.878 -21.132 26.291 1.00 80.44 91 GLY A C 1
ATOM 682 O O . GLY A 1 91 ? -28.420 -20.190 25.718 1.00 80.44 91 GLY A O 1
ATOM 683 N N . LYS A 1 92 ? -27.776 -21.189 27.627 1.00 74.25 92 LYS A N 1
ATOM 684 C CA . LYS A 1 92 ? -28.260 -20.119 28.518 1.00 74.25 92 LYS A CA 1
ATOM 685 C C . LYS A 1 92 ? -27.237 -18.993 28.763 1.00 74.25 92 LYS A C 1
ATOM 687 O O . LYS A 1 92 ? -27.532 -18.091 29.542 1.00 74.25 92 LYS A O 1
ATOM 692 N N . LYS A 1 93 ? -26.030 -19.037 28.184 1.00 79.31 93 LYS A N 1
ATOM 693 C CA . LYS A 1 93 ? -24.995 -17.997 28.352 1.00 79.31 93 LYS A CA 1
ATOM 694 C C . LYS A 1 93 ? -24.877 -17.146 27.088 1.00 79.31 93 LYS A C 1
ATOM 696 O O . LYS A 1 93 ? -25.073 -17.646 25.981 1.00 79.31 93 LYS A O 1
ATOM 701 N N . THR A 1 94 ? -24.548 -15.867 27.250 1.00 89.88 94 THR A N 1
ATOM 702 C CA . THR A 1 94 ? -24.246 -14.974 26.122 1.00 89.88 94 THR A CA 1
ATOM 703 C C . THR A 1 94 ? -22.766 -14.631 26.141 1.00 89.88 94 THR A C 1
ATOM 705 O O . THR A 1 94 ? -22.201 -14.413 27.209 1.00 89.88 94 THR A O 1
ATOM 708 N N . GLN A 1 95 ? -22.140 -14.612 24.971 1.00 93.38 95 GLN A N 1
ATOM 709 C CA . GLN A 1 95 ? -20.709 -14.393 24.811 1.00 93.38 95 GLN A CA 1
ATOM 710 C C . GLN A 1 95 ? -20.475 -13.300 23.773 1.00 93.38 95 GLN A C 1
ATOM 712 O O . GLN A 1 95 ? -21.185 -13.227 22.768 1.00 93.38 95 GLN A O 1
ATOM 717 N N . ILE A 1 96 ? -19.481 -12.454 24.017 1.00 93.94 96 ILE A N 1
ATOM 718 C CA . ILE A 1 96 ? -18.944 -11.531 23.019 1.00 93.94 96 ILE A CA 1
ATOM 719 C C . ILE A 1 96 ? -17.688 -12.191 22.457 1.00 93.94 96 ILE A C 1
ATOM 721 O O . ILE A 1 96 ? -16.736 -12.447 23.192 1.00 93.94 96 ILE A O 1
ATOM 725 N N . LEU A 1 97 ? -17.717 -12.491 21.165 1.00 93.94 97 LEU A N 1
ATOM 726 C CA . LEU A 1 97 ? -16.634 -13.111 20.420 1.00 93.94 97 LEU A CA 1
ATOM 727 C C . LEU A 1 97 ? -15.918 -12.035 19.611 1.00 93.94 97 LEU A C 1
ATOM 729 O O . LEU A 1 97 ? -16.510 -11.474 18.694 1.00 93.94 97 LEU A O 1
ATOM 733 N N . ILE A 1 98 ? -14.662 -11.752 19.933 1.00 94.25 98 ILE A N 1
ATOM 734 C CA . ILE A 1 98 ? -13.821 -10.829 19.166 1.00 94.25 98 ILE A CA 1
ATOM 735 C C . ILE A 1 98 ? -12.918 -11.665 18.264 1.00 94.25 98 ILE A C 1
ATOM 737 O O . ILE A 1 98 ? -12.165 -12.506 18.759 1.00 94.25 98 ILE A O 1
ATOM 741 N N . THR A 1 99 ? -13.013 -11.438 16.955 1.00 92.62 99 THR A N 1
ATOM 742 C CA . THR A 1 99 ? -12.288 -12.206 15.927 1.00 92.62 99 THR A CA 1
ATOM 743 C C . THR A 1 99 ? -11.176 -11.406 15.258 1.00 92.62 99 THR A C 1
ATOM 745 O O . THR A 1 99 ? -10.248 -11.982 14.707 1.00 92.62 99 THR A O 1
ATOM 748 N N . GLU A 1 100 ? -11.254 -10.075 15.296 1.00 92.38 100 GLU A N 1
ATOM 749 C CA . GLU A 1 100 ? -10.267 -9.177 14.688 1.00 92.38 100 GLU A CA 1
ATOM 750 C C . GLU A 1 100 ? -10.026 -7.993 15.629 1.00 92.38 100 GLU A C 1
ATOM 752 O O . GLU A 1 100 ? -10.959 -7.515 16.285 1.00 92.38 100 GLU A O 1
ATOM 757 N N . ILE A 1 101 ? -8.790 -7.499 15.684 1.00 92.00 101 ILE A N 1
ATOM 758 C CA . ILE A 1 101 ? -8.387 -6.371 16.535 1.00 92.00 101 ILE A CA 1
ATOM 759 C C . ILE A 1 101 ? -7.800 -5.242 15.679 1.00 92.00 101 ILE A C 1
ATOM 761 O O . ILE A 1 101 ? -7.294 -5.516 14.592 1.00 92.00 101 ILE A O 1
ATOM 765 N N . PRO A 1 102 ? -7.850 -3.977 16.137 1.00 91.38 102 PRO A N 1
ATOM 766 C CA . PRO A 1 102 ? -7.289 -2.868 15.372 1.00 91.38 102 PRO A CA 1
ATOM 767 C C . PRO A 1 102 ? -5.786 -3.014 15.088 1.00 91.38 102 PRO A C 1
ATOM 769 O O . PRO A 1 102 ? -5.041 -3.660 15.831 1.00 91.38 102 PRO A O 1
ATOM 772 N N . PHE A 1 103 ? -5.327 -2.364 14.018 1.00 89.38 103 PHE A N 1
ATOM 773 C CA . PHE A 1 103 ? -3.924 -2.375 13.611 1.00 89.38 103 PHE A CA 1
ATOM 774 C C . PHE A 1 103 ? -3.002 -1.830 14.712 1.00 89.38 103 PHE A C 1
ATOM 776 O O . PHE A 1 103 ? -3.342 -0.865 15.392 1.00 89.38 103 PHE A O 1
ATOM 783 N N . GLN A 1 104 ? -1.824 -2.445 14.876 1.00 86.94 104 GLN A N 1
ATOM 784 C CA . GLN A 1 104 ? -0.826 -2.117 15.912 1.00 86.94 104 GLN A CA 1
ATOM 785 C C . GLN A 1 104 ? -1.282 -2.319 17.373 1.00 86.94 104 GLN A C 1
ATOM 787 O O . GLN A 1 104 ? -0.558 -1.946 18.299 1.00 86.94 104 GLN A O 1
ATOM 792 N N . VAL A 1 105 ? -2.432 -2.957 17.612 1.00 89.94 105 VAL A N 1
ATOM 793 C CA . VAL A 1 105 ? -2.855 -3.372 18.956 1.00 89.94 105 VAL A CA 1
ATOM 794 C C . VAL A 1 105 ? -2.360 -4.790 19.229 1.00 89.94 105 VAL A C 1
ATOM 796 O O . VAL A 1 105 ? -2.542 -5.699 18.421 1.00 89.94 105 VAL A O 1
ATOM 799 N N . LYS A 1 106 ? -1.723 -5.004 20.385 1.00 90.00 106 LYS A N 1
ATOM 800 C CA . LYS A 1 106 ? -1.314 -6.343 20.821 1.00 90.00 106 LYS A CA 1
ATOM 801 C C . LYS A 1 106 ? -2.465 -7.015 21.561 1.00 90.00 106 LYS A C 1
ATOM 803 O O . LYS A 1 106 ? -3.005 -6.456 22.512 1.00 90.00 106 LYS A O 1
ATOM 808 N N . LYS A 1 107 ? -2.773 -8.259 21.190 1.00 89.50 107 LYS A N 1
ATOM 809 C CA . LYS A 1 107 ? -3.809 -9.074 21.846 1.00 89.50 107 LYS A CA 1
ATOM 810 C C . LYS A 1 107 ? -3.618 -9.167 23.365 1.00 89.50 107 LYS A C 1
ATOM 812 O O . LYS A 1 107 ? -4.572 -8.986 24.110 1.00 89.50 107 LYS A O 1
ATOM 817 N N . ALA A 1 108 ? -2.392 -9.437 23.817 1.00 90.50 108 ALA A N 1
ATOM 818 C CA . ALA A 1 108 ? -2.099 -9.601 25.240 1.00 90.50 108 ALA A CA 1
ATOM 819 C C . ALA A 1 108 ? -2.391 -8.328 26.048 1.00 90.50 108 ALA A C 1
ATOM 821 O O . ALA A 1 108 ? -2.910 -8.417 27.157 1.00 90.50 108 ALA A O 1
ATOM 822 N N . ASP A 1 109 ? -2.098 -7.155 25.483 1.00 91.88 109 ASP A N 1
ATOM 823 C CA . ASP A 1 109 ? -2.369 -5.872 26.133 1.00 91.88 109 ASP A CA 1
ATOM 824 C C . ASP A 1 109 ? -3.877 -5.599 26.168 1.00 91.88 109 ASP A C 1
ATOM 826 O O . ASP A 1 109 ? -4.410 -5.225 27.206 1.00 91.88 109 ASP A O 1
ATOM 830 N N . LEU A 1 110 ? -4.591 -5.925 25.087 1.00 92.06 110 LEU A N 1
ATOM 831 C CA . LEU A 1 110 ? -6.045 -5.800 25.031 1.00 92.06 110 LEU A CA 1
ATOM 832 C C . LEU A 1 110 ? -6.755 -6.677 26.082 1.00 92.06 110 LEU A C 1
ATOM 834 O O . LEU A 1 110 ? -7.679 -6.225 26.754 1.00 92.06 110 LEU A O 1
ATOM 838 N N . VAL A 1 111 ? -6.308 -7.924 26.266 1.00 92.44 111 VAL A N 1
ATOM 839 C CA . VAL A 1 111 ? -6.865 -8.824 27.294 1.00 92.44 111 VAL A CA 1
ATOM 840 C C . VAL A 1 111 ? -6.569 -8.307 28.708 1.00 92.44 111 VAL A C 1
ATOM 842 O O . VAL A 1 111 ? -7.431 -8.411 29.584 1.00 92.44 111 VAL A O 1
ATOM 845 N N . LYS A 1 112 ? -5.394 -7.703 28.939 1.00 92.50 112 LYS A N 1
ATOM 846 C CA . LYS A 1 112 ? -5.068 -7.049 30.219 1.00 92.50 112 LYS A CA 1
ATOM 847 C C . LYS A 1 112 ? -5.986 -5.859 30.494 1.00 92.50 112 LYS A C 1
ATOM 849 O O . LYS A 1 112 ? -6.562 -5.808 31.577 1.00 92.50 112 LYS A O 1
ATOM 854 N N . GLU A 1 113 ? -6.198 -4.983 29.511 1.00 93.19 113 GLU A N 1
ATOM 855 C CA . GLU A 1 113 ? -7.133 -3.852 29.622 1.00 93.19 113 GLU A CA 1
ATOM 856 C C . GLU A 1 113 ? -8.548 -4.334 29.987 1.00 93.19 113 GLU A C 1
ATOM 858 O O . GLU A 1 113 ? -9.225 -3.745 30.831 1.00 93.19 113 GLU A O 1
ATOM 863 N N . PHE A 1 114 ? -9.003 -5.450 29.404 1.00 93.56 114 PHE A N 1
ATOM 864 C CA . PHE A 1 114 ? -10.310 -6.020 29.742 1.00 93.56 114 PHE A CA 1
ATOM 865 C C . PHE A 1 114 ? -10.359 -6.490 31.199 1.00 93.56 114 PHE A C 1
ATOM 867 O O . PHE A 1 114 ? -11.325 -6.201 31.907 1.00 93.56 114 PHE A O 1
ATOM 874 N N . ALA A 1 115 ? -9.320 -7.193 31.658 1.00 92.12 115 ALA A N 1
ATOM 875 C CA . ALA A 1 115 ? -9.230 -7.677 33.032 1.00 92.12 115 ALA A CA 1
ATOM 876 C C . ALA A 1 115 ? -9.172 -6.523 34.049 1.00 92.12 115 ALA A C 1
ATOM 878 O O . ALA A 1 115 ? -9.811 -6.598 35.100 1.00 92.12 115 ALA A O 1
ATOM 879 N N . GLU A 1 116 ? -8.457 -5.442 33.735 1.00 93.44 116 GLU A N 1
ATOM 880 C CA . GLU A 1 116 ? -8.403 -4.220 34.545 1.00 93.44 116 GLU A CA 1
ATOM 881 C C . GLU A 1 116 ? -9.783 -3.565 34.663 1.00 93.44 116 GLU A C 1
ATOM 883 O O . GLU A 1 116 ? -10.254 -3.319 35.773 1.00 93.44 116 GLU A O 1
ATOM 888 N N . LEU A 1 117 ? -10.507 -3.398 33.552 1.00 93.00 117 LEU A N 1
ATOM 889 C CA . LEU A 1 117 ? -11.857 -2.829 33.580 1.00 93.00 117 LEU A CA 1
ATOM 890 C C . LEU A 1 117 ? -12.873 -3.682 34.359 1.00 93.00 117 LEU A C 1
ATOM 892 O O . LEU A 1 117 ? -13.839 -3.142 34.914 1.00 93.00 117 LEU A O 1
ATOM 896 N N . VAL A 1 118 ? -12.687 -5.005 34.405 1.00 92.44 118 VAL A N 1
ATOM 897 C CA . VAL A 1 118 ? -13.488 -5.896 35.260 1.00 92.44 118 VAL A CA 1
ATOM 898 C C . VAL A 1 118 ? -13.134 -5.688 36.735 1.00 92.44 118 VAL A C 1
ATOM 900 O O . VAL A 1 118 ? -14.046 -5.525 37.549 1.00 92.44 118 VAL A O 1
ATOM 903 N N . LYS A 1 119 ? -11.840 -5.612 37.082 1.00 91.62 119 LYS A N 1
ATOM 904 C CA . LYS A 1 119 ? -11.370 -5.337 38.455 1.00 91.62 119 LYS A CA 1
ATOM 905 C C . LYS A 1 119 ? -11.864 -3.986 38.979 1.00 91.62 119 LYS A C 1
ATOM 907 O O . LYS A 1 119 ? -12.334 -3.906 40.110 1.00 91.62 119 LYS A O 1
ATOM 912 N N . GLU A 1 120 ? -11.853 -2.953 38.139 1.00 92.88 120 GLU A N 1
ATOM 913 C CA . GLU A 1 120 ? -12.369 -1.611 38.451 1.00 92.88 120 GLU A CA 1
ATOM 914 C C . GLU A 1 120 ? -13.908 -1.534 38.497 1.00 92.88 120 GLU A C 1
ATOM 916 O O . GLU A 1 120 ? -14.476 -0.457 38.682 1.00 92.88 120 GLU A O 1
ATOM 921 N N . LYS A 1 121 ? -14.620 -2.654 38.294 1.00 89.56 121 LYS A N 1
ATOM 922 C CA . LYS A 1 121 ? -16.092 -2.725 38.204 1.00 89.56 121 LYS A CA 1
ATOM 923 C C . LYS A 1 121 ? -16.691 -1.829 37.105 1.00 89.56 121 LYS A C 1
ATOM 925 O O . LYS A 1 121 ? -17.883 -1.515 37.126 1.00 89.56 121 LYS A O 1
ATOM 930 N N . ARG A 1 122 ? -15.901 -1.454 36.092 1.00 88.00 122 ARG A N 1
ATOM 931 C CA . ARG A 1 122 ? -16.349 -0.651 34.938 1.00 88.00 122 ARG A CA 1
ATOM 932 C C . ARG A 1 122 ? -17.059 -1.490 33.877 1.00 88.00 122 ARG A C 1
ATOM 934 O O . ARG A 1 122 ? -17.826 -0.937 33.083 1.00 88.00 122 ARG A O 1
ATOM 941 N N . LEU A 1 123 ? -16.885 -2.811 33.905 1.00 87.38 123 LEU A N 1
ATOM 942 C CA . LEU A 1 123 ? -17.611 -3.787 33.083 1.00 87.38 123 LEU A CA 1
ATOM 943 C C . LEU A 1 123 ? -18.494 -4.712 33.947 1.00 87.38 123 LEU A C 1
ATOM 945 O O . LEU A 1 123 ? -18.210 -5.905 34.067 1.00 87.38 123 LEU A O 1
ATOM 949 N N . PRO A 1 124 ? -19.575 -4.197 34.565 1.00 85.06 124 PRO A N 1
ATOM 950 C CA . PRO A 1 124 ? -20.467 -5.031 35.358 1.00 85.06 124 PRO A CA 1
ATOM 951 C C . PRO A 1 124 ? -21.142 -6.083 34.471 1.00 85.06 124 PRO A C 1
ATOM 953 O O . PRO A 1 124 ? -21.664 -5.774 33.398 1.00 85.06 124 PRO A O 1
ATOM 956 N N . GLY A 1 125 ? -21.150 -7.329 34.942 1.00 86.19 125 GLY A N 1
ATOM 957 C CA . GLY A 1 125 ? -21.804 -8.438 34.253 1.00 86.19 125 GLY A CA 1
ATOM 958 C C . GLY A 1 125 ? -20.915 -9.242 33.306 1.00 86.19 125 GLY A C 1
ATOM 959 O O . GLY A 1 125 ? -21.428 -10.193 32.718 1.00 86.19 125 GLY A O 1
ATOM 960 N N . VAL A 1 126 ? -19.625 -8.913 33.179 1.00 91.12 126 VAL A N 1
ATOM 961 C CA . VAL A 1 126 ? -18.617 -9.827 32.617 1.00 91.12 126 VAL A CA 1
ATOM 962 C C . VAL A 1 126 ? -18.275 -10.875 33.674 1.00 91.12 126 VAL A C 1
ATOM 964 O O . VAL A 1 126 ? -17.953 -10.522 34.805 1.00 91.12 126 VAL A O 1
ATOM 967 N N . THR A 1 127 ? -18.390 -12.156 33.326 1.00 88.69 127 THR A N 1
ATOM 968 C CA . THR A 1 127 ? -18.110 -13.266 34.251 1.00 88.69 127 THR A CA 1
ATOM 969 C C . THR A 1 127 ? -16.719 -13.843 34.068 1.00 88.69 127 THR A C 1
ATOM 971 O O . THR A 1 127 ? -16.124 -14.281 35.043 1.00 88.69 127 THR A O 1
ATOM 974 N N . ASP A 1 128 ? -16.227 -13.879 32.830 1.00 90.75 128 ASP A N 1
ATOM 975 C CA . ASP A 1 128 ? -14.926 -14.453 32.499 1.00 90.75 128 ASP A CA 1
ATOM 976 C C . ASP A 1 128 ? -14.410 -13.881 31.171 1.00 90.75 128 ASP A C 1
ATOM 978 O O . ASP A 1 128 ? -15.204 -13.469 30.318 1.00 90.75 128 ASP A O 1
ATOM 982 N N . ILE A 1 129 ? -13.090 -13.854 30.998 1.00 92.19 129 ILE A N 1
ATOM 983 C CA . ILE A 1 129 ? -12.409 -13.422 29.773 1.00 92.19 129 ILE A CA 1
ATOM 984 C C . ILE A 1 129 ? -11.386 -14.496 29.420 1.00 92.19 129 ILE A C 1
ATOM 986 O O . ILE A 1 129 ? -10.449 -14.741 30.177 1.00 92.19 129 ILE A O 1
ATOM 990 N N . ARG A 1 130 ? -11.546 -15.115 28.251 1.00 92.12 130 ARG A N 1
ATOM 991 C CA . ARG A 1 130 ? -10.668 -16.180 27.763 1.00 92.12 130 ARG A CA 1
ATOM 992 C C . ARG A 1 130 ? -10.078 -15.822 26.413 1.00 92.12 130 ARG A C 1
ATOM 994 O O . ARG A 1 130 ? -10.770 -15.334 25.522 1.00 92.12 130 ARG A O 1
ATOM 1001 N N . ASP A 1 131 ? -8.798 -16.111 26.264 1.00 91.88 131 ASP A N 1
ATOM 1002 C CA . ASP A 1 131 ? -8.116 -16.088 24.980 1.00 91.88 131 ASP A CA 1
ATOM 1003 C C . ASP A 1 131 ? -8.121 -17.512 24.412 1.00 91.88 131 ASP A C 1
ATOM 1005 O O . ASP A 1 131 ? -7.378 -18.374 24.872 1.00 91.88 131 ASP A O 1
ATOM 1009 N N . GLU A 1 132 ? -9.013 -17.758 23.454 1.00 90.75 132 GLU A N 1
ATOM 1010 C CA . GLU A 1 132 ? -9.152 -19.027 22.728 1.00 90.75 132 GLU A CA 1
ATOM 1011 C C . GLU A 1 132 ? -8.438 -18.959 21.365 1.00 90.75 132 GLU A C 1
ATOM 1013 O O . GLU A 1 132 ? -8.775 -19.716 20.458 1.00 90.75 132 GLU A O 1
ATOM 1018 N N . SER A 1 133 ? -7.505 -18.018 21.177 1.00 87.38 133 SER A N 1
ATOM 1019 C CA . SER A 1 133 ? -6.793 -17.899 19.902 1.00 87.38 133 SER A CA 1
ATOM 1020 C C . SER A 1 133 ? -5.830 -19.065 19.711 1.00 87.38 133 SER A C 1
ATOM 1022 O O . SER A 1 133 ? -5.064 -19.405 20.615 1.00 87.38 133 SER A O 1
ATOM 1024 N N . ASP A 1 134 ? -5.796 -19.599 18.500 1.00 87.06 134 ASP A N 1
ATOM 1025 C CA . ASP A 1 134 ? -4.939 -20.706 18.096 1.00 87.06 134 ASP A CA 1
ATOM 1026 C C . ASP A 1 134 ? -4.090 -20.318 16.870 1.00 87.06 134 ASP A C 1
ATOM 1028 O O . ASP A 1 134 ? -3.871 -19.137 16.588 1.00 87.06 134 ASP A O 1
ATOM 1032 N N . LYS A 1 135 ? -3.542 -21.316 16.166 1.00 78.69 135 LYS A N 1
ATOM 1033 C CA . LYS A 1 135 ? -2.794 -21.094 14.919 1.00 78.69 135 LYS A CA 1
ATOM 1034 C C . LYS A 1 135 ? -3.701 -20.716 13.741 1.00 78.69 135 LYS A C 1
ATOM 1036 O O . LYS A 1 135 ? -3.185 -20.199 12.755 1.00 78.69 135 LYS A O 1
ATOM 1041 N N . GLU A 1 136 ? -5.000 -20.999 13.823 1.00 74.25 136 GLU A N 1
ATOM 1042 C CA . GLU A 1 136 ? -5.974 -20.803 12.746 1.00 74.25 136 GLU A CA 1
ATOM 1043 C C . GLU A 1 136 ? -6.651 -19.427 12.821 1.00 74.25 136 GLU A C 1
ATOM 1045 O O . GLU A 1 136 ? -7.085 -18.904 11.794 1.00 74.25 136 GLU A O 1
ATOM 1050 N N . GLY A 1 137 ? -6.692 -18.785 13.994 1.00 80.75 137 GLY A N 1
ATOM 1051 C CA . GLY A 1 137 ? -7.198 -17.420 14.094 1.00 80.75 137 GLY A CA 1
ATOM 1052 C C . GLY A 1 137 ? -7.190 -16.794 15.487 1.00 80.75 137 GLY A C 1
ATOM 1053 O O . GLY A 1 137 ? -6.999 -17.437 16.519 1.00 80.75 137 GLY A O 1
ATOM 1054 N N . LEU A 1 138 ? -7.428 -15.479 15.509 1.00 88.38 138 LEU A N 1
ATOM 1055 C CA . LEU A 1 138 ? -7.622 -14.722 16.741 1.00 88.38 138 LEU A CA 1
ATOM 1056 C C . LEU A 1 138 ? -9.043 -14.930 17.267 1.00 88.38 138 LEU A C 1
ATOM 1058 O O . LEU A 1 138 ? -10.023 -14.761 16.540 1.00 88.38 138 LEU A O 1
ATOM 1062 N N . ARG A 1 139 ? -9.157 -15.261 18.555 1.00 91.75 139 ARG A N 1
ATOM 1063 C CA . ARG A 1 139 ? -10.446 -15.503 19.197 1.00 91.75 139 ARG A CA 1
ATOM 1064 C C . ARG A 1 139 ? -10.403 -15.141 20.676 1.00 91.75 139 ARG A C 1
ATOM 1066 O O . ARG A 1 139 ? -9.922 -15.905 21.504 1.00 91.75 139 ARG A O 1
ATOM 1073 N N . ILE A 1 140 ? -10.955 -13.982 21.021 1.00 92.56 140 ILE A N 1
ATOM 1074 C CA . ILE A 1 140 ? -11.116 -13.564 22.419 1.00 92.56 140 ILE A CA 1
ATOM 1075 C C . ILE A 1 140 ? -12.588 -13.717 22.791 1.00 92.56 140 ILE A C 1
ATOM 1077 O O . ILE A 1 140 ? -13.468 -13.178 22.117 1.00 92.56 140 ILE A O 1
ATOM 1081 N N . VAL A 1 141 ? -12.857 -14.456 23.863 1.00 93.81 141 VAL A N 1
ATOM 1082 C CA . VAL A 1 141 ? -14.204 -14.736 24.358 1.00 93.81 141 VAL A CA 1
ATOM 1083 C C . VAL A 1 141 ? -14.422 -14.003 25.668 1.00 93.81 141 VAL A C 1
ATOM 1085 O O . VAL A 1 141 ? -13.715 -14.229 26.646 1.00 93.81 141 VAL A O 1
ATOM 1088 N N . VAL A 1 142 ? -15.439 -13.149 25.698 1.00 93.44 142 VAL A N 1
ATOM 1089 C CA . VAL A 1 142 ? -15.899 -12.486 26.920 1.00 93.44 142 VAL A CA 1
ATOM 1090 C C . VAL A 1 142 ? -17.256 -13.067 27.294 1.00 93.44 142 VAL A C 1
ATOM 1092 O O . VAL A 1 142 ? -18.247 -12.870 26.584 1.00 93.44 142 VAL A O 1
ATOM 1095 N N . ASP A 1 143 ? -17.304 -13.791 28.408 1.00 92.38 143 ASP A N 1
ATOM 1096 C CA . ASP A 1 143 ? -18.541 -14.356 28.930 1.00 92.38 143 ASP A CA 1
ATOM 1097 C C . ASP A 1 143 ? -19.342 -13.283 29.663 1.00 92.38 143 ASP A C 1
ATOM 1099 O O . ASP A 1 143 ? -18.833 -12.565 30.527 1.00 92.38 143 ASP A O 1
ATOM 1103 N N . VAL A 1 144 ? -20.627 -13.200 29.331 1.00 92.38 144 VAL A N 1
ATOM 1104 C CA . VAL A 1 144 ? -21.557 -12.232 29.899 1.00 92.38 144 VAL A CA 1
ATOM 1105 C C . VAL A 1 144 ? -22.613 -12.965 30.725 1.00 92.38 144 VAL A C 1
ATOM 1107 O O . VAL A 1 144 ? -23.212 -13.954 30.290 1.00 92.38 144 VAL A O 1
ATOM 1110 N N . SER A 1 145 ? -22.864 -12.462 31.933 1.00 88.75 145 SER A N 1
ATOM 1111 C CA . SER A 1 145 ? -23.908 -12.967 32.825 1.00 88.75 145 SER A CA 1
ATOM 1112 C C . SER A 1 145 ? -25.302 -12.770 32.219 1.00 88.75 145 SER A C 1
ATOM 1114 O O . SER A 1 145 ? -25.558 -11.797 31.513 1.00 88.75 145 SER A O 1
ATOM 1116 N N . GLN A 1 146 ? -26.244 -13.660 32.538 1.00 83.38 146 GLN A N 1
ATOM 1117 C CA . GLN A 1 146 ? -27.605 -13.629 31.973 1.00 83.38 146 GLN A CA 1
ATOM 1118 C C . GLN A 1 146 ? -28.377 -12.332 32.238 1.00 83.38 146 GLN A C 1
ATOM 1120 O O . GLN A 1 146 ? -29.251 -11.974 31.456 1.00 83.38 146 GLN A O 1
ATOM 1125 N N . LYS A 1 147 ? -28.071 -11.647 33.343 1.00 82.38 147 LYS A N 1
ATOM 1126 C CA . LYS A 1 147 ? -28.751 -10.413 33.760 1.00 82.38 147 LYS A CA 1
ATOM 1127 C C . LYS A 1 147 ? -28.165 -9.161 33.104 1.00 82.38 147 LYS A C 1
ATOM 1129 O O . LYS A 1 147 ? -28.722 -8.080 33.256 1.00 82.38 147 LYS A O 1
ATOM 1134 N N . ALA A 1 148 ? -27.029 -9.287 32.420 1.00 86.00 148 ALA A N 1
ATOM 1135 C CA . ALA A 1 148 ? -26.334 -8.165 31.818 1.00 86.00 148 ALA A CA 1
ATOM 1136 C C . ALA A 1 148 ? -26.678 -8.020 30.335 1.00 86.00 148 ALA A C 1
ATOM 1138 O O . ALA A 1 148 ? -26.933 -8.995 29.633 1.00 86.00 148 ALA A O 1
ATOM 1139 N N . PHE A 1 149 ? -26.643 -6.781 29.849 1.00 89.62 149 PHE A N 1
ATOM 1140 C CA . PHE A 1 149 ? -26.913 -6.450 28.455 1.00 89.62 149 PHE A CA 1
ATOM 1141 C C . PHE A 1 149 ? -25.608 -6.475 27.637 1.00 89.62 149 PHE A C 1
ATOM 1143 O O . PHE A 1 149 ? -24.797 -5.549 27.759 1.00 89.62 149 PHE A O 1
ATOM 1150 N N . PRO A 1 150 ? -25.392 -7.469 26.751 1.00 90.50 150 PRO A N 1
ATOM 1151 C CA . PRO A 1 150 ? -24.113 -7.649 26.058 1.00 90.50 150 PRO A CA 1
ATOM 1152 C C . PRO A 1 150 ? -23.744 -6.469 25.153 1.00 90.50 150 PRO A C 1
ATOM 1154 O O . PRO A 1 150 ? -22.578 -6.103 25.058 1.00 90.50 150 PRO A O 1
ATOM 1157 N N . LYS A 1 151 ? -24.739 -5.811 24.538 1.00 92.12 151 LYS A N 1
ATOM 1158 C CA . LYS A 1 151 ? -24.522 -4.613 23.708 1.00 92.12 151 LYS A CA 1
ATOM 1159 C C . LYS A 1 151 ? -23.922 -3.449 24.505 1.00 92.12 151 LYS A C 1
ATOM 1161 O O . LYS A 1 151 ? -23.054 -2.747 23.997 1.00 92.12 151 LYS A O 1
ATOM 1166 N N . HIS A 1 152 ? -24.349 -3.246 25.754 1.00 92.69 152 HIS A N 1
ATOM 1167 C CA . HIS A 1 152 ? -23.793 -2.188 26.602 1.00 92.69 152 HIS A CA 1
ATOM 1168 C C . HIS A 1 152 ? -22.353 -2.491 27.017 1.00 92.69 152 HIS A C 1
ATOM 1170 O O . HIS A 1 152 ? -21.523 -1.585 27.011 1.00 92.69 152 HIS A O 1
ATOM 1176 N N . ILE A 1 153 ? -22.048 -3.754 27.325 1.00 92.25 153 ILE A N 1
ATOM 1177 C CA . ILE A 1 153 ? -20.682 -4.200 27.628 1.00 92.25 153 ILE A CA 1
ATOM 1178 C C . ILE A 1 153 ? -19.787 -4.013 26.402 1.00 92.25 153 ILE A C 1
ATOM 1180 O O . ILE A 1 153 ? -18.736 -3.393 26.519 1.00 92.25 153 ILE A O 1
ATOM 1184 N N . LEU A 1 154 ? -20.232 -4.442 25.219 1.00 93.69 154 LEU A N 1
ATOM 1185 C CA . LEU A 1 154 ? -19.487 -4.263 23.972 1.00 93.69 154 LEU A CA 1
ATOM 1186 C C . LEU A 1 154 ? -19.199 -2.781 23.674 1.00 93.69 154 LEU A C 1
ATOM 1188 O O . LEU A 1 154 ? -18.070 -2.420 23.358 1.00 93.69 154 LEU A O 1
ATOM 1192 N N . ASN A 1 155 ? -20.186 -1.899 23.852 1.00 93.56 155 ASN A N 1
ATOM 1193 C CA . ASN A 1 155 ? -19.981 -0.457 23.688 1.00 93.56 155 ASN A CA 1
ATOM 1194 C C . ASN A 1 155 ? -18.988 0.121 24.707 1.00 93.56 155 ASN A C 1
ATOM 1196 O O . ASN A 1 155 ? -18.228 1.028 24.372 1.00 93.56 155 ASN A O 1
ATOM 1200 N N . ARG A 1 156 ? -18.975 -0.388 25.947 1.00 93.12 156 ARG A N 1
ATOM 1201 C CA . ARG A 1 156 ? -17.980 0.006 26.955 1.00 93.12 156 ARG A CA 1
ATOM 1202 C C . ARG A 1 156 ? -16.586 -0.491 26.591 1.00 93.12 156 ARG A C 1
ATOM 1204 O O . ARG A 1 156 ? -15.653 0.291 26.719 1.00 93.12 156 ARG A O 1
ATOM 1211 N N . LEU A 1 157 ? -16.457 -1.721 26.093 1.00 92.94 157 LEU A N 1
ATOM 1212 C CA . LEU A 1 157 ? -15.192 -2.239 25.570 1.00 92.94 157 LEU A CA 1
ATOM 1213 C C . LEU A 1 157 ? -14.674 -1.321 24.459 1.00 92.94 157 LEU A C 1
ATOM 1215 O O . LEU A 1 157 ? -13.570 -0.807 24.572 1.00 92.94 157 LEU A O 1
ATOM 1219 N N . TYR A 1 158 ? -15.495 -0.984 23.462 1.00 93.81 158 TYR A N 1
ATOM 1220 C CA . TYR A 1 158 ? -15.088 -0.032 22.424 1.00 93.81 158 TYR A CA 1
ATOM 1221 C C . TYR A 1 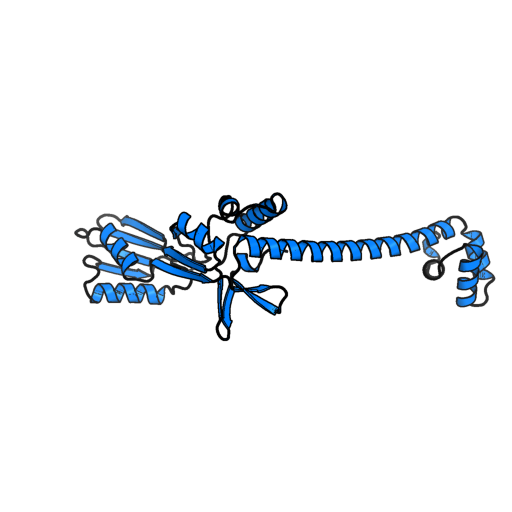158 ? -14.743 1.367 22.954 1.00 93.81 158 TYR A C 1
ATOM 1223 O O . TYR A 1 158 ? -13.933 2.057 22.353 1.00 93.81 158 TYR A O 1
ATOM 1231 N N . LYS A 1 159 ? -15.354 1.831 24.048 1.00 92.50 159 LYS A N 1
ATOM 1232 C CA . LYS A 1 159 ? -15.108 3.184 24.569 1.00 92.50 159 LYS A CA 1
ATOM 1233 C C . LYS A 1 159 ? -13.870 3.282 25.463 1.00 92.50 159 LYS A C 1
ATOM 1235 O O . LYS A 1 159 ? -13.248 4.338 25.505 1.00 92.50 159 LYS A O 1
ATOM 1240 N N . PHE A 1 160 ? -13.575 2.235 26.228 1.00 92.50 160 PHE A N 1
ATOM 1241 C CA . PHE A 1 160 ? -12.591 2.276 27.314 1.00 92.50 160 PHE A CA 1
ATOM 1242 C C . PHE A 1 160 ? -11.364 1.392 27.079 1.00 92.50 160 PHE A C 1
ATOM 1244 O O . PHE A 1 160 ? -10.516 1.314 27.958 1.00 92.50 160 PHE A O 1
ATOM 1251 N N . THR A 1 161 ? -11.272 0.727 25.930 1.00 93.81 161 THR A N 1
ATOM 1252 C CA . THR A 1 161 ? -10.154 -0.159 25.577 1.00 93.81 161 THR A CA 1
ATOM 1253 C C . THR A 1 161 ? -9.713 0.118 24.152 1.00 93.81 161 THR A C 1
ATOM 1255 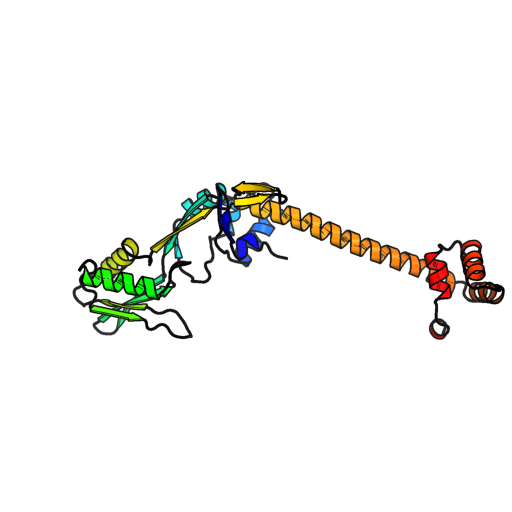O O . THR A 1 161 ? -10.467 0.689 23.358 1.00 93.81 161 THR A O 1
ATOM 1258 N N . ARG A 1 162 ? -8.547 -0.404 23.786 1.00 92.69 162 ARG A N 1
ATOM 1259 C CA . ARG A 1 162 ? -8.017 -0.346 22.420 1.00 92.69 162 ARG A CA 1
ATOM 1260 C C . ARG A 1 162 ? -8.717 -1.289 21.438 1.00 92.69 162 ARG A C 1
ATOM 1262 O O . ARG A 1 162 ? -8.256 -1.464 20.315 1.00 92.69 162 ARG A O 1
ATOM 1269 N N . LEU A 1 163 ? -9.860 -1.876 21.813 1.00 92.81 163 LEU A N 1
ATOM 1270 C CA . LEU A 1 163 ? -10.736 -2.587 20.876 1.00 92.81 163 LEU A CA 1
ATOM 1271 C C . LEU A 1 163 ? -11.315 -1.628 19.819 1.00 92.81 163 LEU A C 1
ATOM 1273 O O . LEU A 1 163 ? -11.682 -2.055 18.724 1.00 92.81 163 LEU A O 1
ATOM 1277 N N . GLN A 1 164 ? -11.384 -0.333 20.126 1.00 93.31 164 GLN A N 1
ATOM 1278 C CA . GLN A 1 164 ? -11.535 0.731 19.142 1.00 93.31 164 GLN A CA 1
ATOM 1279 C C . GLN A 1 164 ? -10.392 1.723 19.342 1.00 93.31 164 GLN A C 1
ATOM 1281 O O . GLN A 1 164 ? -10.219 2.252 20.435 1.00 93.31 164 GLN A O 1
ATOM 1286 N N . ASP A 1 165 ? -9.632 1.988 18.289 1.00 91.38 165 ASP A N 1
ATOM 1287 C CA . ASP A 1 165 ? -8.483 2.891 18.334 1.00 91.38 165 ASP A CA 1
ATOM 1288 C C . ASP A 1 165 ? -8.542 3.862 17.146 1.00 91.38 165 ASP A C 1
ATOM 1290 O O . ASP A 1 165 ? -9.297 3.662 16.189 1.00 91.38 165 ASP A O 1
ATOM 1294 N N . THR A 1 166 ? -7.777 4.946 17.205 1.00 91.38 166 THR A N 1
ATOM 1295 C CA . THR A 1 166 ? -7.696 5.931 16.123 1.00 91.38 166 THR A CA 1
ATOM 1296 C C . THR A 1 166 ? -6.320 5.882 15.484 1.00 91.38 166 THR A C 1
ATOM 1298 O O . THR A 1 166 ? -5.315 6.210 16.106 1.00 91.38 166 THR A O 1
ATOM 1301 N N . PHE A 1 167 ? -6.279 5.521 14.206 1.00 91.88 167 PHE A N 1
ATOM 1302 C CA . PHE A 1 167 ? -5.084 5.647 13.393 1.00 91.88 167 PHE A CA 1
ATOM 1303 C C . PHE A 1 167 ? -4.969 7.077 12.874 1.00 91.88 167 PHE A C 1
ATOM 1305 O O . PHE A 1 167 ? -5.851 7.566 12.171 1.00 91.88 167 PHE A O 1
ATOM 1312 N N . TYR A 1 168 ? -3.872 7.756 13.189 1.00 92.75 168 TYR A N 1
ATOM 1313 C CA . TYR A 1 168 ? -3.610 9.095 12.671 1.00 92.75 168 TYR A CA 1
ATOM 1314 C C . TYR A 1 168 ? -2.816 8.993 11.370 1.00 92.75 168 TYR A C 1
ATOM 1316 O O . TYR A 1 168 ? -1.607 8.753 11.394 1.00 92.75 168 TYR A O 1
ATOM 1324 N N . LEU A 1 169 ? -3.508 9.173 10.242 1.00 94.31 169 LEU A N 1
ATOM 1325 C CA . LEU A 1 169 ? -2.891 9.283 8.925 1.00 94.31 169 LEU A CA 1
ATOM 1326 C C . LEU A 1 169 ? -1.993 10.517 8.898 1.00 94.31 169 LEU A C 1
ATOM 1328 O O . LEU A 1 169 ? -2.428 11.613 9.262 1.00 94.31 169 LEU A O 1
ATOM 1332 N N . ASN A 1 170 ? -0.771 10.341 8.409 1.00 95.38 170 ASN A N 1
ATOM 1333 C CA . ASN A 1 170 ? 0.121 11.431 8.051 1.00 95.38 170 ASN A CA 1
ATOM 1334 C C . ASN A 1 170 ? 0.996 11.012 6.863 1.00 95.38 170 ASN A C 1
ATOM 1336 O O . ASN A 1 170 ? 2.019 10.350 7.030 1.00 95.38 170 ASN A O 1
ATOM 1340 N N . THR A 1 171 ? 0.584 11.359 5.647 1.00 94.56 171 THR A N 1
ATOM 1341 C CA . THR A 1 171 ? 1.229 10.942 4.395 1.00 94.56 171 THR A CA 1
ATOM 1342 C C . THR A 1 171 ? 2.359 11.885 4.003 1.00 94.56 171 THR A C 1
ATOM 1344 O O . THR A 1 171 ? 2.291 12.602 3.002 1.00 94.56 171 THR A O 1
ATOM 1347 N N . VAL A 1 172 ? 3.434 11.868 4.788 1.00 94.44 172 VAL A N 1
ATOM 1348 C CA . VAL A 1 172 ? 4.666 12.590 4.455 1.00 94.44 172 VAL A CA 1
ATOM 1349 C C . VAL A 1 172 ? 5.578 11.690 3.632 1.00 94.44 172 VAL A C 1
ATOM 1351 O O . VAL A 1 172 ? 5.937 10.594 4.065 1.00 94.44 172 VAL A O 1
ATOM 1354 N N . ALA A 1 173 ? 5.978 12.153 2.450 1.00 92.12 173 ALA A N 1
ATOM 1355 C CA . ALA A 1 173 ? 6.959 11.468 1.615 1.00 92.12 173 ALA A CA 1
ATOM 1356 C C . ALA A 1 173 ? 7.912 12.460 0.938 1.00 92.12 173 ALA A C 1
ATOM 1358 O O . ALA A 1 173 ? 7.589 13.635 0.751 1.00 92.12 173 ALA A O 1
ATOM 1359 N N . LEU A 1 174 ? 9.093 11.970 0.555 1.00 92.12 174 LEU A N 1
ATOM 1360 C CA . LEU A 1 174 ? 10.080 12.745 -0.191 1.00 92.12 174 LEU A CA 1
ATOM 1361 C C . LEU A 1 174 ? 9.705 12.780 -1.672 1.00 92.12 174 LEU A C 1
ATOM 1363 O O . LEU A 1 174 ? 9.770 11.768 -2.373 1.00 92.12 174 LEU A O 1
ATOM 1367 N N . VAL A 1 175 ? 9.347 13.961 -2.166 1.00 90.31 175 VAL A N 1
ATOM 1368 C CA . VAL A 1 175 ? 9.119 14.179 -3.594 1.00 90.31 175 VAL A CA 1
ATOM 1369 C C . VAL A 1 175 ? 10.461 14.465 -4.257 1.00 90.31 175 VAL A C 1
ATOM 1371 O O . VAL A 1 175 ? 11.219 15.322 -3.804 1.00 90.31 175 VAL A O 1
ATOM 1374 N N . GLU A 1 176 ? 10.774 13.692 -5.300 1.00 85.06 176 GLU A N 1
ATOM 1375 C CA . GLU A 1 176 ? 12.040 13.779 -6.050 1.00 85.06 176 GLU A CA 1
ATOM 1376 C C . GLU A 1 176 ? 13.296 13.585 -5.171 1.00 85.06 176 GLU A C 1
ATOM 1378 O O . GLU A 1 176 ? 14.398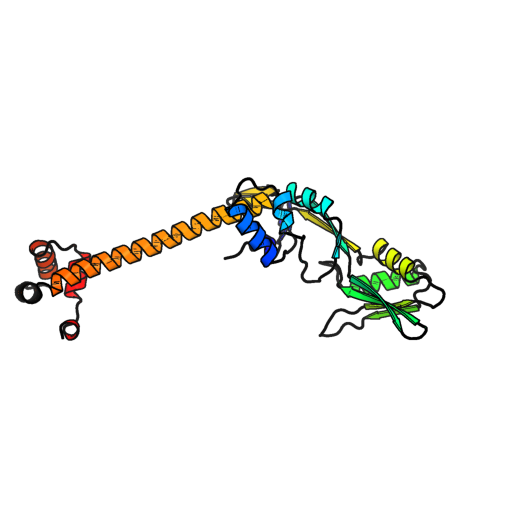 13.951 -5.558 1.00 85.06 176 GLU A O 1
ATOM 1383 N N . GLY A 1 177 ? 13.133 12.949 -4.002 1.00 82.88 177 GLY A N 1
ATOM 1384 C CA . GLY A 1 177 ? 14.219 12.580 -3.087 1.00 82.88 177 GLY A CA 1
ATOM 1385 C C . GLY A 1 177 ? 14.734 13.706 -2.189 1.00 82.88 177 GLY A C 1
ATOM 1386 O O . GLY A 1 177 ? 15.650 13.465 -1.413 1.00 82.88 177 GLY A O 1
ATOM 1387 N N . ILE A 1 178 ? 14.164 14.912 -2.277 1.00 84.12 178 ILE A N 1
ATOM 1388 C CA . ILE A 1 178 ? 14.747 16.109 -1.650 1.00 84.12 178 ILE A CA 1
ATOM 1389 C C . ILE A 1 178 ? 13.749 16.798 -0.718 1.00 84.12 178 ILE A C 1
ATOM 1391 O O . ILE A 1 178 ? 14.106 17.181 0.391 1.00 84.12 178 ILE A O 1
ATOM 1395 N N . GLN A 1 179 ? 12.495 16.961 -1.148 1.00 87.75 179 GLN A N 1
ATOM 1396 C CA . GLN A 1 179 ? 11.529 17.782 -0.421 1.00 87.75 179 GLN A CA 1
ATOM 1397 C C . GLN A 1 179 ? 10.479 16.918 0.285 1.00 87.75 179 GLN A C 1
ATOM 1399 O O . GLN A 1 179 ? 9.699 16.243 -0.398 1.00 87.75 179 GLN A O 1
ATOM 1404 N N . PRO A 1 180 ? 10.412 16.940 1.629 1.00 91.62 180 PRO A N 1
ATOM 1405 C CA . PRO A 1 180 ? 9.327 16.301 2.355 1.00 91.62 180 PRO A CA 1
ATOM 1406 C C . PRO A 1 180 ? 8.036 17.081 2.121 1.00 91.62 180 PRO A C 1
ATOM 1408 O O . PRO A 1 180 ? 7.976 18.297 2.306 1.00 91.62 180 PRO A O 1
ATOM 1411 N N . ARG A 1 181 ? 6.990 16.379 1.690 1.00 93.19 181 ARG A N 1
ATOM 1412 C CA . ARG A 1 181 ? 5.671 16.965 1.453 1.00 93.19 181 ARG A CA 1
ATOM 1413 C C . ARG A 1 181 ? 4.593 16.077 2.041 1.00 93.19 181 ARG A C 1
ATOM 1415 O O . ARG A 1 181 ? 4.684 14.855 1.951 1.00 93.19 181 ARG A O 1
ATOM 1422 N N . VAL A 1 182 ? 3.564 16.711 2.594 1.00 94.69 182 VAL A N 1
ATOM 1423 C CA . VAL A 1 182 ? 2.287 16.050 2.872 1.00 94.69 182 VAL A CA 1
ATOM 1424 C C . VAL A 1 182 ? 1.583 15.858 1.533 1.00 94.69 182 VAL A C 1
ATOM 1426 O O . VAL A 1 182 ? 1.445 16.817 0.772 1.00 94.69 182 VAL A O 1
ATOM 1429 N N . LEU A 1 183 ? 1.199 14.622 1.225 1.00 95.06 183 LEU A N 1
ATOM 1430 C CA . LEU A 1 183 ? 0.627 14.257 -0.067 1.00 95.06 183 LEU A CA 1
ATOM 1431 C C . LEU A 1 183 ? -0.788 13.718 0.088 1.00 95.06 183 LEU A C 1
ATOM 1433 O O . LEU A 1 183 ? -1.042 12.821 0.885 1.00 95.06 183 LEU A O 1
ATOM 1437 N N . SER A 1 184 ? -1.700 14.193 -0.745 1.00 95.62 184 SER A N 1
ATOM 1438 C CA . SER A 1 184 ? -3.007 13.561 -0.917 1.00 95.62 184 SER A CA 1
ATOM 1439 C C . SER A 1 184 ? -2.901 12.201 -1.623 1.00 95.62 184 SER A C 1
ATOM 1441 O O . SER A 1 184 ? -1.923 11.923 -2.325 1.00 95.62 184 SER A O 1
ATOM 1443 N N . LEU A 1 185 ? -3.948 11.372 -1.525 1.00 94.50 185 LEU A N 1
ATOM 1444 C CA . LEU A 1 185 ? -4.047 10.102 -2.268 1.00 94.50 185 LEU A CA 1
ATOM 1445 C C . LEU A 1 185 ? -3.786 10.300 -3.767 1.00 94.50 185 LEU A C 1
ATOM 1447 O O . LEU A 1 185 ? -2.976 9.598 -4.373 1.00 94.50 185 LEU A O 1
ATOM 1451 N N . LYS A 1 186 ? -4.437 11.314 -4.348 1.00 94.94 186 LYS A N 1
ATOM 1452 C CA . LYS A 1 186 ? -4.272 11.691 -5.753 1.00 94.94 186 LYS A CA 1
ATOM 1453 C C . LYS A 1 186 ? -2.816 12.003 -6.084 1.00 94.94 186 LYS A C 1
ATOM 1455 O O . LYS A 1 186 ? -2.313 11.565 -7.116 1.00 94.94 186 LYS A O 1
ATOM 1460 N N . GLU A 1 187 ? -2.140 12.789 -5.251 1.00 95.06 187 GLU A N 1
ATOM 1461 C CA . GLU A 1 187 ? -0.749 13.164 -5.501 1.00 95.06 187 GLU A CA 1
ATOM 1462 C C . GLU A 1 187 ? 0.187 11.962 -5.450 1.00 95.06 187 GLU A C 1
ATOM 1464 O O . GLU A 1 187 ? 1.052 11.855 -6.319 1.00 95.06 187 GLU A O 1
ATOM 1469 N N . ILE A 1 188 ? -0.017 11.044 -4.500 1.00 94.94 188 ILE A N 1
ATOM 1470 C CA . ILE A 1 188 ? 0.766 9.807 -4.399 1.00 94.94 188 ILE A CA 1
ATOM 1471 C C . ILE A 1 188 ? 0.622 8.982 -5.682 1.00 94.94 188 ILE A C 1
ATOM 1473 O O . ILE A 1 188 ? 1.626 8.637 -6.310 1.00 94.94 188 ILE A O 1
ATOM 1477 N N . LEU A 1 189 ? -0.615 8.719 -6.119 1.00 95.81 189 LEU A N 1
ATOM 1478 C CA . LEU A 1 189 ? -0.871 7.951 -7.341 1.00 95.81 189 LEU A CA 1
ATOM 1479 C C . LEU A 1 189 ? -0.329 8.663 -8.586 1.00 95.81 189 LEU A C 1
ATOM 1481 O O . LEU A 1 189 ? 0.302 8.038 -9.438 1.00 95.81 189 LEU A O 1
ATOM 1485 N N . ARG A 1 190 ? -0.477 9.989 -8.673 1.00 95.44 190 ARG A N 1
ATOM 1486 C CA . ARG A 1 190 ? 0.073 10.786 -9.779 1.00 95.44 190 ARG A CA 1
ATOM 1487 C C . ARG A 1 190 ? 1.600 10.707 -9.843 1.00 95.44 190 ARG A C 1
ATOM 1489 O O . ARG A 1 190 ? 2.161 10.568 -10.930 1.00 95.44 190 ARG A O 1
ATOM 1496 N N . LEU A 1 191 ? 2.283 10.796 -8.701 1.00 94.75 191 LEU A N 1
ATOM 1497 C CA . LEU A 1 191 ? 3.741 10.657 -8.625 1.00 94.75 191 LEU A CA 1
ATOM 1498 C C . LEU A 1 191 ? 4.184 9.248 -9.028 1.00 94.75 191 LEU A C 1
ATOM 1500 O O . LEU A 1 191 ? 5.153 9.103 -9.778 1.00 94.75 191 LEU A O 1
ATOM 1504 N N . PHE A 1 192 ? 3.441 8.221 -8.607 1.00 95.50 192 PHE A N 1
ATOM 1505 C CA . PHE A 1 192 ? 3.672 6.850 -9.047 1.00 95.50 192 PHE A CA 1
ATOM 1506 C C . PHE A 1 192 ? 3.531 6.714 -10.570 1.00 95.50 192 PHE A C 1
ATOM 1508 O O . PHE A 1 192 ? 4.446 6.206 -11.219 1.00 95.50 192 PHE A O 1
ATOM 1515 N N . ILE A 1 193 ? 2.455 7.235 -11.169 1.00 95.62 193 ILE A N 1
ATOM 1516 C CA . ILE A 1 193 ? 2.242 7.212 -12.626 1.00 95.62 193 ILE A CA 1
ATOM 1517 C C . ILE A 1 193 ? 3.389 7.927 -13.359 1.00 95.62 193 ILE A C 1
ATOM 1519 O O . ILE A 1 193 ? 3.963 7.358 -14.291 1.00 95.62 193 ILE A O 1
ATOM 1523 N N . LYS A 1 194 ? 3.799 9.123 -12.905 1.00 94.88 194 LYS A N 1
ATOM 1524 C CA . LYS A 1 194 ? 4.947 9.866 -13.470 1.00 94.88 194 LYS A CA 1
ATOM 1525 C C . LYS A 1 194 ? 6.222 9.016 -13.436 1.00 94.88 194 LYS A C 1
ATOM 1527 O O . LYS A 1 194 ? 6.934 8.908 -14.434 1.00 94.88 194 LYS A O 1
ATOM 1532 N N . HIS A 1 195 ? 6.493 8.355 -12.311 1.00 94.62 195 HIS A N 1
ATOM 1533 C CA . HIS A 1 195 ? 7.629 7.445 -12.190 1.00 94.62 195 HIS A CA 1
ATOM 1534 C C . HIS A 1 195 ? 7.522 6.260 -13.167 1.00 94.62 195 HIS A C 1
ATOM 1536 O O . HIS A 1 195 ? 8.489 5.928 -13.859 1.00 94.62 195 HIS A O 1
ATOM 1542 N N . ARG A 1 196 ? 6.339 5.645 -13.291 1.00 95.25 196 ARG A N 1
ATOM 1543 C CA . ARG A 1 196 ? 6.097 4.532 -14.221 1.00 95.25 196 ARG A CA 1
ATOM 1544 C C . ARG A 1 196 ? 6.325 4.928 -15.677 1.00 95.25 196 ARG A C 1
ATOM 1546 O O . ARG A 1 196 ? 6.949 4.151 -16.399 1.00 95.25 196 ARG A O 1
ATOM 1553 N N . GLN A 1 197 ? 5.911 6.124 -16.091 1.00 95.44 197 GLN A N 1
ATOM 1554 C CA . GLN A 1 197 ? 6.167 6.644 -17.439 1.00 95.44 197 GLN A CA 1
ATOM 1555 C C . GLN A 1 197 ? 7.668 6.732 -17.740 1.00 95.44 197 GLN A C 1
ATOM 1557 O O . GLN A 1 197 ? 8.115 6.275 -18.795 1.00 95.44 197 GLN A O 1
ATOM 1562 N N . VAL A 1 198 ? 8.470 7.242 -16.797 1.00 96.12 198 VAL A N 1
ATOM 1563 C CA . VAL A 1 198 ? 9.934 7.319 -16.945 1.00 96.12 198 VAL A CA 1
ATOM 1564 C C . VAL A 1 198 ? 10.545 5.925 -17.075 1.00 96.12 198 VAL A C 1
ATOM 1566 O O . VAL A 1 198 ? 11.351 5.686 -17.977 1.00 96.12 198 VAL A O 1
ATOM 1569 N N . VAL A 1 199 ? 10.150 4.987 -16.210 1.00 96.75 199 VAL A N 1
ATOM 1570 C CA . VAL A 1 199 ? 10.678 3.615 -16.223 1.00 96.75 199 VAL A CA 1
ATOM 1571 C C . VAL A 1 199 ? 10.328 2.897 -17.525 1.00 96.75 199 VAL A C 1
ATOM 1573 O O . VAL A 1 199 ? 11.210 2.306 -18.150 1.00 96.75 199 VAL A O 1
ATOM 1576 N N . VAL A 1 200 ? 9.066 2.965 -17.960 1.00 96.88 200 VAL A N 1
ATOM 1577 C CA . VAL A 1 200 ? 8.621 2.332 -19.210 1.00 96.88 200 VAL A CA 1
ATOM 1578 C C . VAL A 1 200 ? 9.346 2.948 -20.402 1.00 96.88 200 VAL A C 1
ATOM 1580 O O . VAL A 1 200 ? 9.901 2.208 -21.205 1.00 96.88 200 VAL A O 1
ATOM 1583 N N . THR A 1 201 ? 9.456 4.277 -20.469 1.00 97.44 201 THR A N 1
ATOM 1584 C CA . THR A 1 201 ? 10.179 4.965 -21.551 1.00 97.44 201 THR A CA 1
ATOM 1585 C C . THR A 1 201 ? 11.646 4.541 -21.619 1.00 97.44 201 THR A C 1
ATOM 1587 O O . THR A 1 201 ? 12.159 4.262 -22.703 1.00 97.44 201 THR A O 1
ATOM 1590 N N . ARG A 1 202 ? 12.339 4.461 -20.473 1.00 97.44 202 ARG A N 1
ATOM 1591 C CA . ARG A 1 202 ? 13.740 4.010 -20.412 1.00 97.44 202 ARG A CA 1
ATOM 1592 C C . ARG A 1 202 ? 13.887 2.568 -20.892 1.00 97.44 202 ARG A C 1
ATOM 1594 O O . ARG A 1 202 ? 14.763 2.302 -21.711 1.00 97.44 202 ARG A O 1
ATOM 1601 N N . ARG A 1 203 ? 13.007 1.671 -20.437 1.00 97.44 203 ARG A N 1
ATOM 1602 C CA . ARG A 1 203 ? 12.983 0.266 -20.868 1.00 97.44 203 ARG A CA 1
ATOM 1603 C C . ARG A 1 203 ? 12.750 0.153 -22.375 1.00 97.44 203 ARG A C 1
ATOM 1605 O O . ARG A 1 203 ? 13.555 -0.450 -23.069 1.00 97.44 203 ARG A O 1
ATOM 1612 N N . THR A 1 204 ? 11.728 0.824 -22.901 1.00 97.56 204 THR A N 1
ATOM 1613 C CA . THR A 1 204 ? 11.407 0.789 -24.333 1.00 97.56 204 THR A CA 1
ATOM 1614 C C . THR A 1 204 ? 12.538 1.361 -25.189 1.00 97.56 204 THR A C 1
ATOM 1616 O O . THR A 1 204 ? 12.842 0.812 -26.243 1.00 97.56 204 THR A O 1
ATOM 1619 N N . ARG A 1 205 ? 13.217 2.431 -24.747 1.00 97.50 205 ARG A N 1
ATOM 1620 C CA . ARG A 1 205 ? 14.401 2.966 -25.449 1.00 97.50 205 ARG A CA 1
ATOM 1621 C C . ARG A 1 205 ? 15.566 1.979 -25.458 1.00 97.50 205 ARG A C 1
ATOM 1623 O O . ARG A 1 205 ? 16.251 1.870 -26.473 1.00 97.50 205 ARG A O 1
ATOM 1630 N N . PHE A 1 206 ? 15.788 1.277 -24.350 1.00 97.44 206 PHE A N 1
ATOM 1631 C CA . PHE A 1 206 ? 16.810 0.239 -24.254 1.00 97.44 206 PHE A CA 1
ATOM 1632 C C . PHE A 1 206 ? 16.520 -0.919 -25.219 1.00 97.44 206 PHE A C 1
ATOM 1634 O O . PHE A 1 206 ? 17.381 -1.274 -26.027 1.00 97.44 206 PHE A O 1
ATOM 1641 N N . ASP A 1 207 ? 15.289 -1.429 -25.209 1.00 97.31 207 ASP A N 1
ATOM 1642 C CA . ASP A 1 207 ? 14.864 -2.523 -26.085 1.00 97.31 207 ASP A CA 1
ATOM 1643 C C . ASP A 1 207 ? 14.926 -2.114 -27.564 1.00 97.31 207 ASP A C 1
ATOM 1645 O O . ASP A 1 207 ? 15.449 -2.856 -28.397 1.00 97.31 207 ASP A O 1
ATOM 1649 N N . LEU A 1 208 ? 14.488 -0.891 -27.888 1.00 97.69 208 LEU A N 1
ATOM 1650 C CA . LEU A 1 208 ? 14.569 -0.334 -29.239 1.00 97.69 208 LEU A CA 1
ATOM 1651 C C . LEU A 1 208 ? 16.016 -0.227 -29.727 1.00 97.69 208 LEU A C 1
ATOM 1653 O O . LEU A 1 208 ? 16.293 -0.551 -30.881 1.00 97.69 208 LEU A O 1
ATOM 1657 N N . LYS A 1 209 ? 16.943 0.224 -28.873 1.00 96.88 209 LYS A N 1
ATOM 1658 C CA . LYS A 1 209 ? 18.366 0.308 -29.224 1.00 96.88 209 LYS A CA 1
ATOM 1659 C C . LYS A 1 209 ? 18.920 -1.080 -29.542 1.00 96.88 209 LYS A C 1
ATOM 1661 O O . LYS A 1 209 ? 19.468 -1.278 -30.620 1.00 96.88 209 LYS A O 1
ATOM 1666 N N . ARG A 1 210 ? 18.679 -2.060 -28.668 1.00 95.56 210 ARG A N 1
ATOM 1667 C CA . ARG A 1 210 ? 19.120 -3.448 -28.869 1.00 95.56 210 ARG A CA 1
ATOM 1668 C C . ARG A 1 210 ? 18.539 -4.060 -30.148 1.00 95.56 210 ARG A C 1
ATOM 1670 O O . ARG A 1 210 ? 19.250 -4.746 -30.881 1.00 95.56 210 ARG A O 1
ATOM 1677 N N . ALA A 1 211 ? 17.264 -3.797 -30.436 1.00 96.31 211 ALA A N 1
ATOM 1678 C CA . ALA A 1 211 ? 16.612 -4.250 -31.660 1.00 96.31 211 ALA A CA 1
ATOM 1679 C C . ALA A 1 211 ? 17.222 -3.599 -32.912 1.00 96.31 211 ALA A C 1
ATOM 1681 O O . ALA A 1 211 ? 17.494 -4.299 -33.886 1.00 96.31 211 ALA A O 1
ATOM 1682 N N . LYS A 1 212 ? 17.498 -2.287 -32.881 1.00 96.19 212 LYS A N 1
ATOM 1683 C CA . LYS A 1 212 ? 18.168 -1.566 -33.977 1.00 96.19 212 LYS A CA 1
ATOM 1684 C C . LYS A 1 212 ? 19.591 -2.067 -34.210 1.00 96.19 212 LYS A C 1
ATOM 1686 O O . LYS A 1 212 ? 19.946 -2.306 -35.360 1.00 96.19 212 LYS A O 1
ATOM 1691 N N . ASP A 1 213 ? 20.364 -2.287 -33.150 1.00 94.19 213 ASP A N 1
ATOM 1692 C CA . ASP A 1 213 ? 21.732 -2.809 -33.239 1.00 94.19 213 ASP A CA 1
ATOM 1693 C C . ASP A 1 213 ? 21.737 -4.220 -33.856 1.00 94.19 213 ASP A C 1
ATOM 1695 O O . ASP A 1 213 ? 22.517 -4.514 -34.765 1.00 94.19 213 ASP A O 1
ATOM 1699 N N . ARG A 1 214 ? 20.797 -5.083 -33.443 1.00 94.19 214 ARG A N 1
ATOM 1700 C CA . ARG A 1 214 ? 20.631 -6.422 -34.028 1.00 94.19 214 ARG A CA 1
ATOM 1701 C C . ARG A 1 214 ? 20.179 -6.363 -35.488 1.00 94.19 214 ARG A C 1
ATOM 1703 O O . ARG A 1 214 ? 20.745 -7.063 -36.323 1.00 94.19 214 ARG A O 1
ATOM 1710 N N . ALA A 1 215 ? 19.197 -5.524 -35.813 1.00 95.56 215 ALA A N 1
ATOM 1711 C CA . ALA A 1 215 ? 18.725 -5.335 -37.185 1.00 95.56 215 ALA A CA 1
ATOM 1712 C C . ALA A 1 215 ? 19.833 -4.790 -38.096 1.00 95.56 215 ALA A C 1
ATOM 1714 O O . ALA A 1 215 ? 19.941 -5.187 -39.254 1.00 95.56 215 ALA A O 1
ATOM 1715 N N . HIS A 1 216 ? 20.686 -3.911 -37.569 1.00 94.75 216 HIS A N 1
ATOM 1716 C CA . HIS A 1 216 ? 21.845 -3.385 -38.277 1.00 94.75 216 HIS A CA 1
ATOM 1717 C C . HIS A 1 216 ? 22.829 -4.494 -38.653 1.00 94.75 216 HIS A C 1
ATOM 1719 O O . HIS A 1 216 ? 23.238 -4.578 -39.811 1.00 94.75 216 HIS A O 1
ATOM 1725 N N . ILE A 1 217 ? 23.153 -5.391 -37.719 1.00 93.38 217 ILE A N 1
ATOM 1726 C CA . ILE A 1 217 ? 24.004 -6.558 -37.993 1.00 93.38 217 ILE A CA 1
ATOM 1727 C C . ILE A 1 217 ? 23.345 -7.483 -39.023 1.00 93.38 217 ILE A C 1
ATOM 1729 O O . ILE A 1 217 ? 23.981 -7.831 -40.017 1.00 93.38 217 ILE A O 1
ATOM 1733 N N . LEU A 1 218 ? 22.065 -7.823 -38.838 1.00 92.81 218 LEU A N 1
ATOM 1734 C CA . LEU A 1 218 ? 21.330 -8.713 -39.743 1.00 92.81 218 LEU A CA 1
ATOM 1735 C C . LEU A 1 218 ? 21.275 -8.178 -41.180 1.00 92.81 218 LEU A C 1
ATOM 1737 O O . LEU A 1 218 ? 21.508 -8.942 -42.106 1.00 92.81 218 LEU A O 1
ATOM 1741 N N . LYS A 1 219 ? 21.081 -6.867 -41.382 1.00 93.12 219 LYS A N 1
ATOM 1742 C CA . LYS A 1 219 ? 21.158 -6.242 -42.717 1.00 93.12 219 LYS A CA 1
ATOM 1743 C C . LYS A 1 219 ? 22.537 -6.393 -43.364 1.00 93.12 219 LYS A C 1
ATOM 1745 O O . LYS A 1 219 ? 22.640 -6.489 -44.585 1.00 93.12 219 LYS A O 1
ATOM 1750 N N . GLY A 1 220 ? 23.602 -6.376 -42.562 1.00 91.44 220 GLY A N 1
ATOM 1751 C CA . GLY A 1 220 ? 24.959 -6.645 -43.040 1.00 91.44 220 GLY A CA 1
ATOM 1752 C C . GLY A 1 220 ? 25.126 -8.100 -43.475 1.00 91.44 220 GLY A C 1
ATOM 1753 O O . GLY A 1 220 ? 25.618 -8.355 -44.572 1.00 91.44 220 GLY A O 1
ATOM 1754 N N . LEU A 1 221 ? 24.659 -9.035 -42.645 1.00 89.69 221 LEU A N 1
ATOM 1755 C CA . LEU A 1 221 ? 24.697 -10.471 -42.929 1.00 89.69 221 LEU A CA 1
ATOM 1756 C C . LEU A 1 221 ? 23.856 -10.836 -44.160 1.00 89.69 221 LEU A C 1
ATOM 1758 O O . LEU A 1 221 ? 24.333 -11.564 -45.020 1.00 89.69 221 LEU A O 1
ATOM 1762 N N . GLU A 1 222 ? 22.657 -10.273 -44.308 1.00 90.88 222 GLU A N 1
ATOM 1763 C CA . GLU A 1 222 ? 21.796 -10.475 -45.479 1.00 90.88 222 GLU A CA 1
ATOM 1764 C C . GLU A 1 222 ? 22.495 -10.040 -46.778 1.00 90.88 222 GLU A C 1
ATOM 1766 O O . GLU A 1 222 ? 22.510 -10.777 -47.765 1.00 90.88 222 GLU A O 1
ATOM 1771 N N . LYS A 1 223 ? 23.135 -8.860 -46.777 1.00 88.50 223 LYS A N 1
ATOM 1772 C CA . LYS A 1 223 ? 23.931 -8.383 -47.921 1.00 88.50 223 LYS A CA 1
ATOM 1773 C C . LYS A 1 223 ? 25.110 -9.302 -48.238 1.00 88.50 223 LYS A C 1
ATOM 1775 O O . LYS A 1 223 ? 25.452 -9.450 -49.412 1.00 88.50 223 LYS A O 1
ATOM 1780 N N . ALA A 1 224 ? 25.739 -9.868 -47.208 1.00 87.88 224 ALA A N 1
ATOM 1781 C CA . ALA A 1 224 ? 26.856 -10.788 -47.365 1.00 87.88 224 ALA A CA 1
ATOM 1782 C C . ALA A 1 224 ? 26.402 -12.129 -47.952 1.00 87.88 224 ALA A C 1
ATOM 1784 O O . ALA A 1 224 ? 27.013 -12.594 -48.909 1.00 87.88 224 ALA A O 1
ATOM 1785 N N . LEU A 1 225 ? 25.300 -12.694 -47.451 1.00 86.31 225 LEU A N 1
ATOM 1786 C CA . LEU A 1 225 ? 24.706 -13.935 -47.959 1.00 86.31 225 LEU A CA 1
ATOM 1787 C C . LEU A 1 225 ? 24.260 -13.800 -49.421 1.00 86.31 225 LEU A C 1
ATOM 1789 O O . LEU A 1 225 ? 24.536 -14.685 -50.221 1.00 86.31 225 LEU A O 1
ATOM 1793 N N . LYS A 1 226 ? 23.668 -12.661 -49.810 1.00 88.06 226 LYS A N 1
ATOM 1794 C CA . LYS A 1 226 ? 23.311 -12.380 -51.215 1.00 88.06 226 LYS A CA 1
ATOM 1795 C C . LYS A 1 226 ? 24.512 -12.378 -52.174 1.00 88.06 226 LYS A C 1
ATOM 1797 O O . LYS A 1 226 ? 24.319 -12.555 -53.367 1.00 88.06 226 LYS A O 1
ATOM 1802 N N . ASN A 1 227 ? 25.732 -12.153 -51.678 1.00 88.00 227 ASN A N 1
ATOM 1803 C CA . ASN A 1 227 ? 26.956 -12.042 -52.482 1.00 88.00 227 ASN A CA 1
ATOM 1804 C C . ASN A 1 227 ? 28.085 -12.939 -51.944 1.00 88.00 227 ASN A C 1
ATOM 1806 O O . ASN A 1 227 ? 29.254 -12.535 -51.928 1.00 88.00 227 ASN A O 1
ATOM 1810 N N . ILE A 1 228 ? 27.735 -14.136 -51.471 1.00 86.00 228 ILE A N 1
ATOM 1811 C CA . ILE A 1 228 ? 28.597 -14.987 -50.644 1.00 86.00 228 ILE A CA 1
ATOM 1812 C C . ILE A 1 228 ? 29.953 -15.301 -51.295 1.00 86.00 228 ILE A C 1
ATOM 1814 O O . ILE A 1 228 ? 30.997 -15.110 -50.669 1.00 86.00 228 ILE A O 1
ATOM 1818 N N . ASP A 1 229 ? 29.973 -15.635 -52.587 1.00 87.75 229 ASP A N 1
ATOM 1819 C CA . ASP A 1 229 ? 31.204 -15.960 -53.318 1.00 87.75 229 ASP A CA 1
ATOM 1820 C C . ASP A 1 229 ? 32.145 -14.759 -53.419 1.00 87.75 229 ASP A C 1
ATOM 1822 O O . ASP A 1 229 ? 33.363 -14.859 -53.240 1.00 87.75 229 ASP A O 1
ATOM 1826 N N . SER A 1 230 ? 31.570 -13.578 -53.663 1.00 88.50 230 SER A N 1
ATOM 1827 C CA . SER A 1 230 ? 32.318 -12.325 -53.740 1.00 88.50 230 SER A CA 1
ATOM 1828 C C . SER A 1 230 ? 32.888 -11.915 -52.385 1.00 88.50 230 SER A C 1
ATOM 1830 O O . SER A 1 230 ? 33.990 -11.359 -52.341 1.00 88.50 230 SER A O 1
ATOM 1832 N N . VAL A 1 231 ? 32.167 -12.190 -51.295 1.00 88.62 231 VAL A N 1
ATOM 1833 C CA . VAL A 1 231 ? 32.630 -11.969 -49.919 1.00 88.62 231 VAL A CA 1
ATOM 1834 C C . VAL A 1 231 ? 33.782 -12.922 -49.593 1.00 88.62 231 VAL A C 1
ATOM 1836 O O . VAL A 1 231 ? 34.847 -12.451 -49.193 1.00 88.62 231 VAL A O 1
ATOM 1839 N N . ILE A 1 232 ? 33.637 -14.226 -49.862 1.00 87.19 232 ILE A N 1
ATOM 1840 C CA . ILE A 1 232 ? 34.684 -15.238 -49.630 1.00 87.19 232 ILE A CA 1
ATOM 1841 C C . ILE A 1 232 ? 35.947 -14.910 -50.432 1.00 87.19 232 ILE A C 1
ATOM 1843 O O . ILE A 1 232 ? 37.050 -14.940 -49.887 1.00 87.19 232 ILE A O 1
ATOM 1847 N N . LYS A 1 233 ? 35.810 -14.531 -51.708 1.00 90.00 233 LYS A N 1
ATOM 1848 C CA . LYS A 1 233 ? 36.945 -14.138 -52.558 1.00 90.00 233 LYS A CA 1
ATOM 1849 C C . LYS A 1 233 ? 37.663 -12.898 -52.023 1.00 90.00 233 LYS A C 1
ATOM 1851 O O . LYS A 1 233 ? 38.888 -12.832 -52.080 1.00 90.00 233 LYS A O 1
ATOM 1856 N N . THR A 1 234 ? 36.923 -11.919 -51.502 1.00 87.25 234 THR A N 1
ATOM 1857 C CA . THR A 1 234 ? 37.506 -10.723 -50.878 1.00 87.25 234 THR A CA 1
ATOM 1858 C C . THR A 1 234 ? 38.234 -11.057 -49.572 1.00 87.25 234 THR A C 1
ATOM 1860 O O . THR A 1 234 ? 39.315 -10.517 -49.341 1.00 87.25 234 THR A O 1
ATOM 1863 N N . ILE A 1 235 ? 37.703 -11.977 -48.760 1.00 87.12 235 ILE A N 1
ATOM 1864 C CA . ILE A 1 235 ? 38.362 -12.439 -47.529 1.00 87.12 235 ILE A CA 1
ATOM 1865 C C . ILE A 1 235 ? 39.636 -13.229 -47.865 1.00 87.12 235 ILE A C 1
ATOM 1867 O O . ILE A 1 235 ? 40.697 -12.876 -47.368 1.00 87.12 235 ILE A O 1
ATOM 1871 N N . LYS A 1 236 ? 39.570 -14.217 -48.773 1.00 86.75 236 LYS A N 1
ATOM 1872 C CA . LYS A 1 236 ? 40.722 -15.051 -49.180 1.00 86.75 236 LYS A CA 1
ATOM 1873 C C . LYS A 1 236 ? 41.874 -14.264 -49.816 1.00 86.75 236 LYS A C 1
ATOM 1875 O O . LYS A 1 236 ? 43.013 -14.702 -49.745 1.00 86.75 236 LYS A O 1
ATOM 1880 N N . ARG A 1 237 ? 41.586 -13.132 -50.470 1.00 90.19 237 ARG A N 1
ATOM 1881 C CA . ARG A 1 237 ? 42.606 -12.250 -51.072 1.00 90.19 237 ARG A CA 1
ATOM 1882 C C . ARG A 1 237 ? 43.280 -11.314 -50.070 1.00 90.19 237 ARG A C 1
ATOM 1884 O O . ARG A 1 237 ? 44.275 -10.695 -50.423 1.00 90.19 237 ARG A O 1
ATOM 1891 N N . SER A 1 238 ? 42.713 -11.153 -48.878 1.00 89.00 238 SER A N 1
ATOM 1892 C CA . SER A 1 238 ? 43.257 -10.252 -47.864 1.00 89.00 238 SER A CA 1
ATOM 1893 C C . SER A 1 238 ? 44.274 -11.003 -47.006 1.00 89.00 238 SER A C 1
ATOM 1895 O O . SER A 1 238 ? 44.011 -12.126 -46.584 1.00 89.00 238 SER A O 1
ATOM 1897 N N . SER A 1 239 ? 45.422 -10.383 -46.733 1.00 82.44 239 SER A N 1
ATOM 1898 C CA . SER A 1 239 ? 46.521 -11.020 -45.992 1.00 82.44 239 SER A CA 1
ATOM 1899 C C . SER A 1 239 ? 46.280 -11.046 -44.477 1.00 82.44 239 SER A C 1
ATOM 1901 O O . SER A 1 239 ? 46.731 -11.948 -43.775 1.00 82.44 239 SER A O 1
ATOM 1903 N N . LEU A 1 240 ? 45.527 -10.065 -43.968 1.00 89.00 240 LEU A N 1
ATOM 1904 C CA . LEU A 1 240 ? 45.237 -9.877 -42.547 1.00 89.00 240 LEU A CA 1
ATOM 1905 C C . LEU A 1 240 ? 43.739 -9.657 -42.302 1.00 89.00 240 LEU A C 1
ATOM 1907 O O . LEU A 1 240 ? 43.044 -9.035 -43.105 1.00 89.00 240 LEU A O 1
ATOM 1911 N N . VAL A 1 241 ? 43.250 -10.054 -41.121 1.00 85.00 241 VAL A N 1
ATOM 1912 C CA . VAL A 1 241 ? 41.840 -9.869 -40.707 1.00 85.00 241 VAL A CA 1
ATOM 1913 C C . VAL A 1 241 ? 41.417 -8.393 -40.758 1.00 85.00 241 VAL A C 1
ATOM 1915 O O . VAL A 1 241 ? 40.336 -8.065 -41.244 1.00 85.00 241 VAL A O 1
ATOM 1918 N N . LYS A 1 242 ? 42.299 -7.478 -40.332 1.00 88.50 242 LYS A N 1
ATOM 1919 C CA . LYS A 1 242 ? 42.057 -6.023 -40.393 1.00 88.50 242 LYS A CA 1
ATOM 1920 C C . LYS A 1 242 ? 41.972 -5.494 -41.829 1.00 88.50 242 LYS A C 1
ATOM 1922 O O . LYS A 1 242 ? 41.287 -4.506 -42.085 1.00 88.50 242 LYS A O 1
ATOM 1927 N N . GLU A 1 243 ? 42.690 -6.118 -42.760 1.00 89.00 243 GLU A N 1
ATOM 1928 C CA . GLU A 1 243 ? 42.649 -5.764 -44.179 1.00 89.00 243 GLU A CA 1
ATOM 1929 C C . GLU A 1 243 ? 41.347 -6.267 -44.818 1.00 89.00 243 GLU A C 1
ATOM 1931 O O . GLU A 1 243 ? 40.664 -5.502 -45.500 1.00 89.00 243 GLU A O 1
ATOM 1936 N N . ALA A 1 244 ? 40.936 -7.498 -44.490 1.00 87.69 244 ALA A N 1
ATOM 1937 C CA . ALA A 1 244 ? 39.651 -8.060 -44.896 1.00 87.69 244 ALA A CA 1
ATOM 1938 C C . ALA A 1 244 ? 38.475 -7.193 -44.417 1.00 87.69 244 ALA A C 1
ATOM 1940 O O . ALA A 1 244 ? 37.592 -6.868 -45.207 1.00 87.69 244 ALA A O 1
ATOM 1941 N N . GLU A 1 245 ? 38.493 -6.738 -43.159 1.00 90.50 245 GLU A N 1
ATOM 1942 C CA . GLU A 1 245 ? 37.488 -5.820 -42.603 1.00 90.50 245 GLU A CA 1
ATOM 1943 C C . GLU A 1 245 ? 37.386 -4.525 -43.428 1.00 90.50 245 GLU A C 1
ATOM 1945 O O . GLU A 1 245 ? 36.295 -4.147 -43.862 1.00 90.50 245 GLU A O 1
ATOM 1950 N N . LYS A 1 246 ? 38.519 -3.868 -43.722 1.00 92.06 246 LYS A N 1
ATOM 1951 C CA . LYS A 1 246 ? 38.557 -2.644 -44.545 1.00 92.06 246 LYS A CA 1
ATOM 1952 C C . LYS A 1 246 ? 38.045 -2.886 -45.967 1.00 92.06 246 LYS A C 1
ATOM 1954 O O . LYS A 1 246 ? 37.305 -2.056 -46.499 1.00 92.06 246 LYS A O 1
ATOM 1959 N N . ASN A 1 247 ? 38.415 -4.011 -46.575 1.00 89.94 247 ASN A N 1
ATOM 1960 C CA . ASN A 1 247 ? 37.998 -4.373 -47.928 1.00 89.94 247 ASN A CA 1
ATOM 1961 C C . ASN A 1 247 ? 36.492 -4.670 -47.997 1.00 89.94 247 ASN A C 1
ATOM 1963 O O . ASN A 1 247 ? 35.828 -4.230 -48.938 1.00 89.94 247 ASN A O 1
ATOM 1967 N N . LEU A 1 248 ? 35.930 -5.337 -46.982 1.00 89.12 248 LEU A N 1
ATOM 1968 C CA . LEU A 1 248 ? 34.490 -5.587 -46.865 1.00 89.12 248 LEU A CA 1
ATOM 1969 C C . LEU A 1 248 ? 33.695 -4.288 -46.677 1.00 8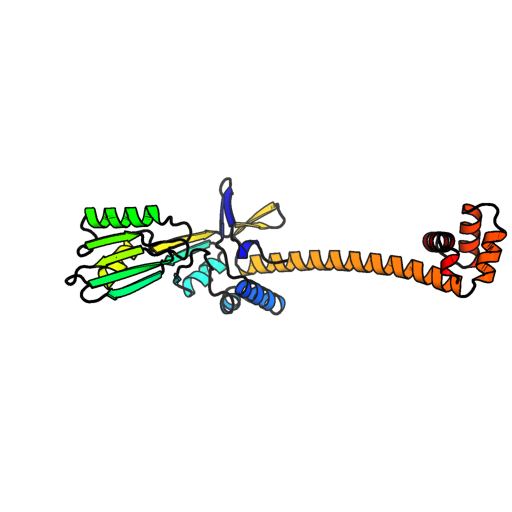9.12 248 LEU A C 1
ATOM 1971 O O . LEU A 1 248 ? 32.688 -4.086 -47.360 1.00 89.12 248 LEU A O 1
ATOM 1975 N N . ILE A 1 249 ? 34.174 -3.383 -45.817 1.00 91.44 249 ILE A N 1
ATOM 1976 C CA . ILE A 1 249 ? 33.584 -2.050 -45.608 1.00 91.44 249 ILE A CA 1
ATOM 1977 C C . ILE A 1 249 ? 33.521 -1.276 -46.929 1.00 91.44 249 ILE A C 1
ATOM 1979 O O . ILE A 1 249 ? 32.450 -0.807 -47.312 1.00 91.44 249 ILE A O 1
ATOM 1983 N N . LYS A 1 250 ? 34.648 -1.178 -47.650 1.00 90.81 250 LYS A N 1
ATOM 1984 C CA . LYS A 1 250 ? 34.737 -0.412 -48.903 1.00 90.81 250 LYS A CA 1
ATOM 1985 C C . LYS A 1 250 ? 33.881 -1.014 -50.017 1.00 90.81 250 LYS A C 1
ATOM 1987 O O . LYS A 1 250 ? 33.121 -0.295 -50.658 1.00 90.81 250 LYS A O 1
ATOM 1992 N N . LYS A 1 251 ? 33.992 -2.326 -50.246 1.00 88.94 251 LYS A N 1
ATOM 1993 C CA . LYS A 1 251 ? 33.381 -2.995 -51.404 1.00 88.94 251 LYS A CA 1
ATOM 1994 C C . LYS A 1 251 ? 31.870 -3.185 -51.262 1.00 88.94 251 LYS A C 1
ATOM 1996 O O . LYS A 1 251 ? 31.147 -3.019 -52.237 1.00 88.94 251 LYS A O 1
ATOM 2001 N N . PHE A 1 252 ? 31.386 -3.492 -50.058 1.00 88.12 252 PHE A N 1
ATOM 2002 C CA . PHE A 1 252 ? 29.967 -3.783 -49.809 1.00 88.12 252 PHE A CA 1
ATOM 2003 C C . PHE A 1 252 ? 29.235 -2.655 -49.063 1.00 88.12 252 PHE A C 1
ATOM 2005 O O . PHE A 1 252 ? 28.073 -2.818 -48.678 1.00 88.12 252 PHE A O 1
ATOM 2012 N N . LYS A 1 253 ? 29.900 -1.502 -48.874 1.00 90.12 253 LYS A N 1
ATOM 2013 C CA . LYS A 1 253 ? 29.384 -0.329 -48.144 1.00 90.12 253 LYS A CA 1
ATOM 2014 C C . LYS A 1 253 ? 28.826 -0.727 -46.772 1.00 90.12 253 LYS A C 1
ATOM 2016 O O . LYS A 1 253 ? 27.709 -0.363 -46.400 1.00 90.12 253 LYS A O 1
ATOM 2021 N N . LEU A 1 254 ? 29.592 -1.551 -46.061 1.00 91.62 254 LEU A N 1
ATOM 2022 C CA . LEU A 1 254 ? 29.245 -2.064 -44.740 1.00 91.62 254 LEU A CA 1
ATOM 2023 C C . LEU A 1 254 ? 29.839 -1.168 -43.663 1.00 91.62 254 LEU A C 1
ATOM 2025 O O . LEU A 1 254 ? 30.897 -0.574 -43.833 1.00 91.62 254 LEU A O 1
ATOM 2029 N N . THR A 1 255 ? 29.181 -1.105 -42.517 1.00 93.25 255 THR A N 1
ATOM 2030 C CA . THR A 1 255 ? 29.783 -0.506 -41.322 1.00 93.25 255 THR A CA 1
ATOM 2031 C C . THR A 1 255 ? 30.814 -1.441 -40.693 1.00 93.25 255 THR A C 1
ATOM 2033 O O . THR A 1 255 ? 30.788 -2.653 -40.911 1.00 93.25 255 THR A O 1
ATOM 2036 N N . LYS A 1 256 ? 31.666 -0.885 -39.827 1.00 91.94 256 LYS A N 1
ATOM 2037 C CA . LYS A 1 256 ? 32.655 -1.645 -39.053 1.00 91.94 256 LYS A CA 1
ATOM 2038 C C . LYS A 1 256 ? 32.036 -2.832 -38.303 1.00 91.94 256 LYS A C 1
ATOM 2040 O O . LYS A 1 256 ? 32.482 -3.962 -38.458 1.00 91.94 256 LYS A O 1
ATOM 2045 N N . LEU A 1 257 ? 30.951 -2.585 -37.566 1.00 91.06 257 LEU A N 1
ATOM 2046 C CA . LEU A 1 257 ? 30.246 -3.617 -36.795 1.00 91.06 257 LEU A CA 1
ATOM 2047 C C . LEU A 1 257 ? 29.689 -4.740 -37.684 1.00 91.06 257 LEU A C 1
ATOM 2049 O O . LEU A 1 257 ? 29.754 -5.907 -37.314 1.00 91.06 257 LEU A O 1
ATOM 2053 N N . GLN A 1 258 ? 29.174 -4.406 -38.871 1.00 92.19 258 GLN A N 1
ATOM 2054 C CA . GLN A 1 258 ? 28.684 -5.406 -39.824 1.00 92.19 258 GLN A CA 1
ATOM 2055 C C . GLN A 1 258 ? 29.826 -6.239 -40.413 1.00 92.19 258 GLN A C 1
ATOM 2057 O O . GLN A 1 258 ? 29.706 -7.456 -40.488 1.00 92.19 258 GLN A O 1
ATOM 2062 N N . ALA A 1 259 ? 30.934 -5.604 -40.807 1.00 90.94 259 ALA A N 1
ATOM 2063 C CA . ALA A 1 259 ? 32.091 -6.307 -41.357 1.00 90.94 259 ALA A CA 1
ATOM 2064 C C . ALA A 1 259 ? 32.704 -7.277 -40.336 1.00 90.94 259 ALA A C 1
ATOM 2066 O O . ALA A 1 259 ? 32.998 -8.419 -40.678 1.00 90.94 259 ALA A O 1
ATOM 2067 N N . GLN A 1 260 ? 32.811 -6.862 -39.071 1.00 90.75 260 GLN A N 1
ATOM 2068 C CA . GLN A 1 260 ? 33.250 -7.734 -37.979 1.00 90.75 260 GLN A CA 1
ATOM 2069 C C . GLN A 1 260 ? 32.295 -8.911 -37.758 1.00 90.75 260 GLN A C 1
ATOM 2071 O O . GLN A 1 260 ? 32.748 -10.043 -37.622 1.00 90.75 260 GLN A O 1
ATOM 2076 N N . ALA A 1 261 ? 30.980 -8.667 -37.780 1.00 89.88 261 ALA A N 1
ATOM 2077 C CA . ALA A 1 261 ? 29.988 -9.732 -37.658 1.00 89.88 261 ALA A CA 1
ATOM 2078 C C . ALA A 1 261 ? 30.060 -10.745 -38.815 1.00 89.88 261 ALA A C 1
ATOM 2080 O O . ALA A 1 261 ? 29.895 -11.936 -38.580 1.00 89.88 261 ALA A O 1
ATOM 2081 N N . ILE A 1 262 ? 30.347 -10.292 -40.042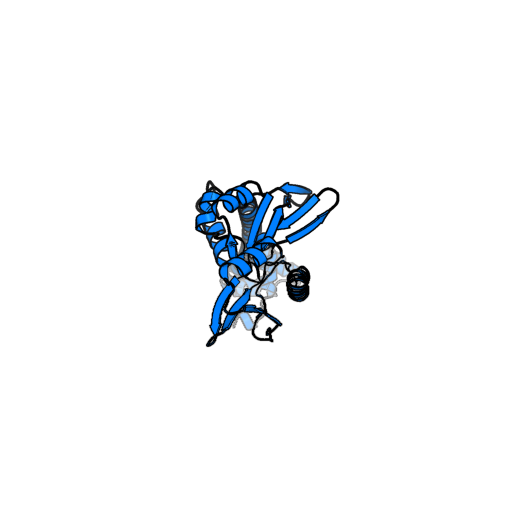 1.00 88.94 262 ILE A N 1
ATOM 2082 C CA . ILE A 1 262 ? 30.526 -11.165 -41.215 1.00 88.94 262 ILE A CA 1
ATOM 2083 C C . ILE A 1 262 ? 31.798 -12.009 -41.093 1.00 88.94 262 ILE A C 1
ATOM 2085 O O . ILE A 1 262 ? 31.771 -13.202 -41.375 1.00 88.94 262 ILE A O 1
ATOM 2089 N N . LEU A 1 263 ? 32.906 -11.415 -40.645 1.00 87.75 263 LEU A N 1
ATOM 2090 C CA . LEU A 1 263 ? 34.158 -12.146 -40.418 1.00 87.75 263 LEU A CA 1
ATOM 2091 C C . LEU A 1 263 ? 34.042 -13.182 -39.289 1.00 87.75 263 LEU A C 1
ATOM 2093 O O . LEU A 1 263 ? 34.783 -14.158 -39.281 1.00 87.75 263 LEU A O 1
ATOM 2097 N N . ALA A 1 264 ? 33.113 -12.978 -38.352 1.00 86.94 264 ALA A N 1
ATOM 2098 C CA . ALA A 1 264 ? 32.837 -13.895 -37.250 1.00 86.94 264 ALA A CA 1
ATOM 2099 C C . ALA A 1 264 ? 31.870 -15.043 -37.613 1.00 86.94 264 ALA A C 1
ATOM 2101 O O . ALA A 1 264 ? 31.579 -15.881 -36.754 1.00 86.94 264 ALA A O 1
ATOM 2102 N N . ILE A 1 265 ? 31.354 -15.098 -38.849 1.00 85.19 265 ILE A N 1
ATOM 2103 C CA . ILE A 1 265 ? 30.502 -16.203 -39.312 1.00 85.19 265 ILE A CA 1
ATOM 2104 C C . ILE A 1 265 ? 31.310 -17.508 -39.294 1.00 85.19 265 ILE A C 1
ATOM 2106 O O . ILE A 1 265 ? 32.428 -17.574 -39.803 1.00 85.19 265 ILE A O 1
ATOM 2110 N N . ARG A 1 266 ? 30.729 -18.576 -38.737 1.00 79.06 266 ARG A N 1
ATOM 2111 C CA . ARG A 1 266 ? 31.308 -19.923 -38.814 1.00 79.06 266 ARG A CA 1
ATOM 2112 C C . ARG A 1 266 ? 31.008 -20.532 -40.180 1.00 79.06 266 ARG A C 1
ATOM 2114 O O . ARG A 1 266 ? 29.900 -20.384 -40.680 1.00 79.06 266 ARG A O 1
ATOM 2121 N N . LEU A 1 267 ? 31.957 -21.280 -40.746 1.00 74.25 267 LEU A N 1
ATOM 2122 C CA . LEU A 1 267 ? 31.773 -21.965 -42.036 1.00 74.25 267 LEU A CA 1
ATOM 2123 C C . LEU A 1 267 ? 30.544 -22.890 -42.048 1.00 74.25 267 LEU A C 1
ATOM 2125 O O . LEU A 1 267 ? 29.884 -23.005 -43.072 1.00 74.25 267 LEU A O 1
ATOM 2129 N N . SER A 1 268 ? 30.185 -23.477 -40.902 1.00 73.62 268 SER A N 1
ATOM 2130 C CA . SER A 1 268 ? 28.974 -24.294 -40.749 1.00 73.62 268 SER A CA 1
ATOM 2131 C C . SER A 1 268 ? 27.665 -23.519 -40.924 1.00 73.62 268 SER A C 1
ATOM 2133 O O . SER A 1 268 ? 26.632 -24.129 -41.137 1.00 73.62 268 SER A O 1
ATOM 2135 N N . SER A 1 269 ? 27.682 -22.189 -40.822 1.00 68.12 269 SER A N 1
ATOM 2136 C CA . SER A 1 269 ? 26.511 -21.330 -41.049 1.00 68.12 269 SER A CA 1
ATOM 2137 C C . SER A 1 269 ? 26.264 -21.026 -42.533 1.00 68.12 269 SER A C 1
ATOM 2139 O O . SER A 1 269 ? 25.371 -20.242 -42.844 1.00 68.12 269 SER A O 1
ATOM 2141 N N . LEU A 1 270 ? 27.094 -21.579 -43.425 1.00 66.44 270 LEU A N 1
ATOM 2142 C CA . LEU A 1 270 ? 26.995 -21.452 -44.882 1.00 66.44 270 LEU A CA 1
ATOM 2143 C C . LEU A 1 270 ? 26.482 -22.744 -45.550 1.00 66.44 270 LEU A C 1
ATOM 2145 O O . LEU A 1 270 ? 26.272 -22.730 -46.760 1.00 66.44 270 LEU A O 1
ATOM 2149 N N . ALA A 1 271 ? 26.354 -23.834 -44.783 1.00 53.41 271 ALA A N 1
ATOM 2150 C CA . ALA A 1 271 ? 25.778 -25.115 -45.198 1.00 53.41 271 ALA A CA 1
ATOM 2151 C C . ALA A 1 271 ? 24.269 -25.124 -44.927 1.00 53.41 271 ALA A C 1
ATOM 2153 O O . ALA A 1 271 ? 23.539 -25.686 -45.769 1.00 53.41 271 ALA A O 1
#

Sequence (271 aa):
PLPQLLLNGCLGIAVGMATNIPPHNLLEIIDATIHLMDHPKATTKDLFQYVEGPDFPGGGVVFNKKGMVATYSQGRGPIVMRGKAEIKKKGKKTQILITEIPFQVKKADLVKEFAELVKEKRLPGVTDIRDESDKEGLRIVVDVSQKAFPKHILNRLYKFTRLQDTFYLNTVALVEGIQPRVLSLKEILRLFIKHRQVVVTRRTRFDLKRAKDRAHILKGLEKALKNIDSVIKTIKRSSLVKEAEKNLIKKFKLTKLQAQAILAIRLSSLA